Protein AF-A0A220SXH4-F1 (afdb_monomer_lite)

Organism: Escherichia coli (NCBI:txid562)

InterPro domains:
  IPR000424 Primosome PriB/single-strand DNA-binding [PF00436] (6-108)
  IPR000424 Primosome PriB/single-strand DNA-binding [PS50935] (6-110)
  IPR000424 Primosome PriB/single-strand DNA-binding [cd04496] (9-103)
  IPR009253 Protein of unknown function DUF905 [PF06006] (207-273)
  IPR011344 Single-stranded DNA-binding protein [MF_00984] (6-116)
  IPR011344 Single-stranded DNA-binding protein [PTHR10302] (3-140)
  IPR011344 Single-stranded DNA-binding protein [TIGR00621] (4-175)
  IPR012340 Nucleic acid-binding, OB-fold [G3DSA:2.40.50.140] (2-166)
  IPR012340 Nucleic acid-binding, OB-fold [SSF50249] (4-175)
  IPR038612 YkfF-like domain superfamily [G3DSA:3.30.160.130] (203-274)

Structure (mmCIF, N/CA/C/O backbone):
data_AF-A0A220SXH4-F1
#
_entry.id   AF-A0A220SXH4-F1
#
loop_
_atom_site.group_PDB
_atom_site.id
_atom_site.type_symbol
_atom_site.label_atom_id
_atom_site.label_alt_id
_atom_site.label_comp_id
_atom_site.label_asym_id
_atom_site.label_entity_id
_atom_site.label_seq_id
_atom_site.pdbx_PDB_ins_code
_atom_site.Cartn_x
_atom_site.Cartn_y
_atom_site.Cartn_z
_atom_site.occupancy
_atom_site.B_iso_or_equiv
_atom_site.auth_seq_id
_atom_site.auth_comp_id
_atom_site.auth_asym_id
_atom_site.auth_atom_id
_atom_site.pdbx_PDB_model_num
ATOM 1 N N . MET A 1 1 ? 13.080 -24.924 4.354 1.00 52.38 1 MET A N 1
ATOM 2 C CA . MET A 1 1 ? 12.106 -24.218 3.489 1.00 52.38 1 MET A CA 1
ATOM 3 C C . MET A 1 1 ? 12.240 -22.730 3.772 1.00 52.38 1 MET A C 1
ATOM 5 O O . MET A 1 1 ? 11.996 -22.332 4.899 1.00 52.38 1 MET A O 1
ATOM 9 N N . SER A 1 2 ? 12.742 -21.930 2.828 1.00 56.94 2 SER A N 1
ATOM 10 C CA . SER A 1 2 ? 12.967 -20.494 3.061 1.00 56.94 2 SER A CA 1
ATOM 11 C C . SER A 1 2 ? 11.618 -19.772 3.162 1.00 56.94 2 SER A C 1
ATOM 13 O O . SER A 1 2 ? 10.868 -19.732 2.185 1.00 56.94 2 SER A O 1
ATOM 15 N N . ALA A 1 3 ? 11.285 -19.250 4.345 1.00 63.44 3 ALA A N 1
ATOM 16 C CA . ALA A 1 3 ? 10.112 -18.408 4.540 1.00 63.44 3 ALA A CA 1
ATOM 17 C C . ALA A 1 3 ? 10.365 -17.061 3.848 1.00 63.44 3 ALA A C 1
ATOM 19 O O . ALA A 1 3 ? 11.087 -16.207 4.357 1.00 63.44 3 ALA A O 1
ATOM 20 N N . ARG A 1 4 ? 9.818 -16.881 2.643 1.00 81.88 4 ARG A N 1
ATOM 21 C CA . ARG A 1 4 ? 9.803 -15.567 1.992 1.00 81.88 4 ARG A CA 1
ATOM 22 C C . ARG A 1 4 ? 8.849 -14.661 2.774 1.00 81.88 4 ARG A C 1
ATOM 24 O O . ARG A 1 4 ? 7.710 -15.050 3.019 1.00 81.88 4 ARG A O 1
ATOM 31 N N . GLY A 1 5 ? 9.322 -13.476 3.161 1.00 85.50 5 GLY A N 1
ATOM 32 C CA . GLY A 1 5 ? 8.502 -12.465 3.831 1.00 85.50 5 GLY A CA 1
ATOM 33 C C . GLY A 1 5 ? 7.293 -12.033 2.991 1.00 85.50 5 GLY A C 1
ATOM 34 O O . GLY A 1 5 ? 7.270 -12.202 1.769 1.00 85.50 5 GLY A O 1
ATOM 35 N N . ILE A 1 6 ? 6.282 -11.470 3.654 1.00 89.50 6 ILE A N 1
ATOM 36 C CA . ILE A 1 6 ? 5.035 -11.026 3.021 1.00 89.50 6 ILE A CA 1
ATOM 37 C C . ILE A 1 6 ? 5.116 -9.520 2.761 1.00 89.50 6 ILE A C 1
ATOM 39 O O . ILE A 1 6 ? 5.313 -8.737 3.682 1.00 89.50 6 ILE A O 1
ATOM 43 N N . ASN A 1 7 ? 4.913 -9.112 1.508 1.00 92.12 7 ASN A N 1
ATOM 44 C CA . ASN A 1 7 ? 4.723 -7.715 1.122 1.00 92.12 7 ASN A CA 1
ATOM 45 C C . ASN A 1 7 ? 3.349 -7.588 0.458 1.00 92.12 7 ASN A C 1
ATOM 47 O O . ASN A 1 7 ? 3.150 -8.070 -0.661 1.00 92.12 7 ASN A O 1
ATOM 51 N N . LYS A 1 8 ? 2.401 -6.982 1.177 1.00 92.62 8 LYS A N 1
ATOM 52 C CA . LYS A 1 8 ? 1.025 -6.766 0.729 1.00 92.62 8 LYS A CA 1
ATOM 53 C C . LYS A 1 8 ? 0.570 -5.370 1.140 1.00 92.62 8 LYS A C 1
ATOM 55 O O . LYS A 1 8 ? 0.733 -4.977 2.288 1.00 92.62 8 LYS A O 1
ATOM 60 N N . VAL A 1 9 ? -0.038 -4.662 0.199 1.00 94.00 9 VAL A N 1
ATOM 61 C CA . VAL A 1 9 ? -0.696 -3.371 0.396 1.00 94.00 9 VAL A CA 1
ATOM 62 C C . VAL A 1 9 ? -2.149 -3.527 -0.001 1.00 94.00 9 VAL A C 1
ATOM 64 O O . VAL A 1 9 ? -2.419 -4.073 -1.068 1.00 94.00 9 VAL A O 1
ATOM 67 N N . ILE A 1 10 ? -3.060 -3.030 0.829 1.00 94.81 10 ILE A N 1
ATOM 68 C CA . ILE A 1 10 ? -4.485 -2.930 0.520 1.00 94.81 10 ILE A CA 1
ATOM 69 C C . ILE A 1 10 ? -4.871 -1.466 0.672 1.00 94.81 10 ILE A C 1
ATOM 71 O O . ILE A 1 10 ? -4.611 -0.861 1.709 1.00 94.81 10 ILE A O 1
ATOM 75 N N . LEU A 1 11 ? -5.477 -0.900 -0.364 1.00 93.81 11 LEU A N 1
ATOM 76 C CA . LEU A 1 11 ? -5.901 0.490 -0.396 1.00 93.81 11 LEU A CA 1
ATOM 77 C C . LEU A 1 11 ? -7.325 0.590 -0.904 1.00 93.81 11 LEU A C 1
ATOM 79 O O . LEU A 1 11 ? -7.687 -0.025 -1.906 1.00 93.81 11 LEU A O 1
ATOM 83 N N . VAL A 1 12 ? -8.104 1.432 -0.237 1.00 95.00 12 VAL A N 1
ATOM 84 C CA . VAL A 1 12 ? -9.400 1.890 -0.722 1.00 95.00 12 VAL A CA 1
ATOM 85 C C . VAL A 1 12 ? -9.361 3.402 -0.738 1.00 95.00 12 VAL A C 1
ATOM 87 O O . VAL A 1 12 ? -9.239 4.034 0.306 1.00 95.00 12 VAL A O 1
ATOM 90 N N . GLY A 1 13 ? -9.439 3.984 -1.925 1.00 95.31 13 GLY A N 1
ATOM 91 C CA . GLY A 1 13 ? -9.298 5.424 -2.087 1.00 95.31 13 GLY A CA 1
ATOM 92 C C . GLY A 1 13 ? -9.912 5.920 -3.380 1.00 95.31 13 GLY A C 1
ATOM 93 O O . GLY A 1 13 ? -10.529 5.157 -4.126 1.00 95.31 13 GLY A O 1
ATOM 94 N N . ARG A 1 14 ? -9.758 7.216 -3.643 1.00 95.06 14 ARG A N 1
ATOM 95 C CA . ARG A 1 14 ? -10.296 7.870 -4.845 1.00 95.06 14 ARG A CA 1
ATOM 96 C C . ARG A 1 14 ? -9.187 8.372 -5.751 1.00 95.06 14 ARG A C 1
ATOM 98 O O . ARG A 1 14 ? -8.153 8.827 -5.274 1.00 95.06 14 ARG A O 1
ATOM 105 N N . LEU A 1 15 ? -9.407 8.331 -7.061 1.00 95.38 15 LEU A N 1
ATOM 106 C CA . LEU A 1 15 ? -8.454 8.874 -8.028 1.00 95.38 15 LEU A CA 1
ATOM 107 C C . LEU A 1 15 ? -8.416 10.409 -7.960 1.00 95.38 15 LEU A C 1
ATOM 109 O O . LEU A 1 15 ? -9.443 11.064 -8.129 1.00 95.38 15 LEU A O 1
ATOM 113 N N . GLY A 1 16 ? -7.231 10.997 -7.784 1.00 94.19 16 GLY A N 1
ATOM 114 C CA . GLY A 1 16 ? -7.042 12.456 -7.831 1.00 94.19 16 GLY A CA 1
ATOM 115 C C . GLY A 1 16 ? -7.041 13.036 -9.243 1.00 94.19 16 GLY A C 1
ATOM 116 O O . GLY A 1 16 ? -7.386 14.201 -9.446 1.00 94.19 16 GLY A O 1
ATOM 117 N N . LYS A 1 17 ? -6.680 12.212 -10.226 1.00 94.44 17 LYS A N 1
ATOM 118 C CA . LYS A 1 17 ? -6.656 12.544 -11.652 1.00 94.44 17 LYS A CA 1
ATOM 119 C C . LYS A 1 17 ? -6.999 11.320 -12.492 1.00 94.44 17 LYS A C 1
ATOM 121 O O . LYS A 1 17 ? -7.017 10.203 -11.974 1.00 94.44 17 LYS A O 1
ATOM 126 N N . ASP A 1 18 ? -7.267 11.548 -13.772 1.00 94.19 18 ASP A N 1
ATOM 127 C CA . ASP A 1 18 ? -7.503 10.462 -14.717 1.00 94.19 18 ASP A CA 1
ATOM 128 C C . ASP A 1 18 ? -6.264 9.548 -14.840 1.00 94.19 18 ASP A C 1
ATOM 130 O O . ASP A 1 18 ? -5.132 10.021 -14.676 1.00 94.19 18 ASP A O 1
ATOM 134 N N . PRO A 1 19 ? -6.456 8.241 -15.102 1.00 94.38 19 PRO A N 1
ATOM 135 C CA . PRO A 1 19 ? -5.364 7.294 -15.305 1.00 94.38 19 PRO A CA 1
ATOM 136 C C . PRO A 1 19 ? -4.426 7.704 -16.444 1.00 94.38 19 PRO A C 1
ATOM 138 O O . PRO A 1 19 ? -4.865 7.937 -17.569 1.00 94.38 19 PRO A O 1
ATOM 141 N N . GLU A 1 20 ? -3.118 7.709 -16.186 1.00 94.50 20 GLU A N 1
ATOM 142 C CA . GLU A 1 20 ? -2.117 7.886 -17.241 1.00 94.50 20 GLU A CA 1
ATOM 143 C C . GLU A 1 20 ? -1.714 6.523 -17.807 1.00 94.50 20 GLU A C 1
ATOM 145 O O . GLU A 1 20 ? -0.911 5.817 -17.194 1.00 94.50 20 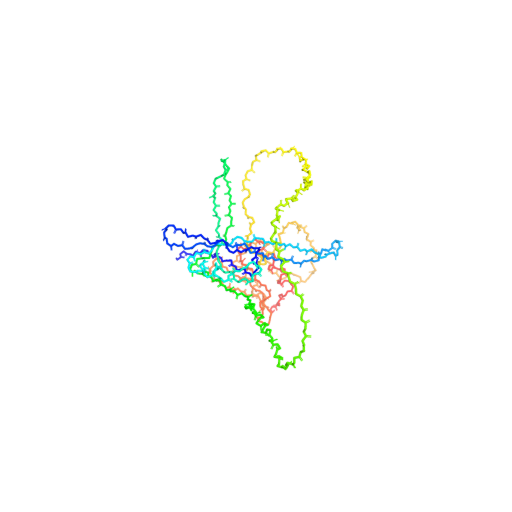GLU A O 1
ATOM 150 N N . VAL A 1 21 ? -2.253 6.154 -18.973 1.00 94.19 21 VAL A N 1
ATOM 151 C CA . VAL A 1 21 ? -1.922 4.891 -19.655 1.00 94.19 21 VAL A CA 1
ATOM 152 C C . VAL A 1 21 ? -0.825 5.101 -20.693 1.00 94.19 21 VAL A C 1
ATOM 154 O O . VAL A 1 21 ? -0.886 6.017 -21.512 1.00 94.19 21 VAL A O 1
ATOM 157 N N . ARG A 1 22 ? 0.187 4.236 -20.666 1.00 93.12 22 ARG A N 1
ATOM 158 C CA . ARG A 1 22 ? 1.310 4.208 -21.606 1.00 93.12 22 ARG A CA 1
ATOM 159 C C . ARG A 1 22 ? 1.511 2.785 -22.109 1.00 93.12 22 ARG A C 1
ATOM 161 O O . ARG A 1 22 ? 1.461 1.837 -21.329 1.00 93.12 22 ARG A O 1
ATOM 168 N N . TYR A 1 23 ? 1.778 2.642 -23.401 1.00 91.75 23 TYR A N 1
ATOM 169 C CA . TYR A 1 23 ? 2.091 1.353 -24.014 1.00 91.75 23 TYR A CA 1
ATOM 170 C C . TYR A 1 23 ? 3.603 1.223 -24.175 1.00 91.75 23 TYR A C 1
ATOM 172 O O . TYR A 1 23 ? 4.256 2.107 -24.730 1.00 91.75 23 TYR A O 1
ATOM 180 N N . ILE A 1 24 ? 4.168 0.138 -23.652 1.00 89.50 24 ILE A N 1
ATOM 181 C CA . ILE A 1 24 ? 5.593 -0.168 -23.777 1.00 89.50 24 ILE A CA 1
ATOM 182 C C . ILE A 1 24 ? 5.813 -0.910 -25.109 1.00 89.50 24 ILE A C 1
ATOM 184 O O . ILE A 1 24 ? 4.979 -1.746 -25.460 1.00 89.50 24 ILE A O 1
ATOM 188 N N . PRO A 1 25 ? 6.944 -0.704 -25.817 1.00 82.50 25 PRO A N 1
ATOM 189 C CA . PRO A 1 25 ? 7.265 -1.422 -27.060 1.00 82.50 25 PRO A CA 1
ATOM 190 C C . PRO A 1 25 ? 7.189 -2.955 -26.976 1.00 82.50 25 PRO A C 1
ATOM 192 O O . PRO A 1 25 ? 6.931 -3.610 -27.977 1.00 82.50 25 PRO A O 1
ATOM 195 N N . ASN A 1 26 ? 7.333 -3.531 -25.779 1.00 79.31 26 ASN A N 1
ATOM 196 C CA . ASN A 1 26 ? 7.189 -4.970 -25.534 1.00 79.31 26 ASN A CA 1
ATOM 197 C C . ASN A 1 26 ? 5.719 -5.453 -25.502 1.00 79.31 26 ASN A C 1
ATOM 199 O O . ASN A 1 26 ? 5.450 -6.554 -25.029 1.00 79.31 26 ASN A O 1
ATOM 203 N N . GLY A 1 27 ? 4.759 -4.633 -25.946 1.00 73.88 27 GLY A N 1
ATOM 204 C CA . GLY A 1 27 ? 3.338 -4.988 -26.049 1.00 73.88 27 GLY A CA 1
ATOM 205 C C . GLY A 1 27 ? 2.556 -4.943 -24.732 1.00 73.88 27 GLY A C 1
ATOM 206 O O . GLY A 1 27 ? 1.403 -5.356 -24.692 1.00 73.88 27 GLY A O 1
ATOM 207 N N . GLY A 1 28 ? 3.160 -4.451 -23.646 1.00 86.25 28 GLY A N 1
ATOM 208 C CA . GLY A 1 28 ? 2.501 -4.315 -22.346 1.00 86.25 28 GLY A CA 1
ATOM 209 C C . GLY A 1 28 ? 1.951 -2.908 -22.110 1.00 86.25 28 GLY A C 1
ATOM 210 O O . GLY A 1 28 ? 2.675 -1.927 -22.281 1.00 86.25 28 GLY A O 1
ATOM 211 N N . ALA A 1 29 ? 0.700 -2.807 -21.660 1.00 90.38 29 ALA A N 1
ATOM 212 C CA . ALA A 1 29 ? 0.133 -1.565 -21.140 1.00 90.38 29 ALA A CA 1
ATOM 213 C C . ALA A 1 29 ? 0.577 -1.318 -19.687 1.00 90.38 29 ALA A C 1
ATOM 215 O O . ALA A 1 29 ? 0.659 -2.248 -18.879 1.00 90.38 29 ALA A O 1
ATOM 216 N N . VAL A 1 30 ? 0.844 -0.061 -19.345 1.00 92.62 30 VAL A N 1
ATOM 217 C CA . VAL A 1 30 ? 1.130 0.404 -17.982 1.00 92.62 30 VAL A CA 1
ATOM 218 C C . VAL A 1 30 ? 0.230 1.583 -17.673 1.00 92.62 30 VAL A C 1
ATOM 220 O O . VAL A 1 30 ? 0.157 2.514 -18.469 1.00 92.62 30 VAL A O 1
ATOM 223 N N . ALA A 1 31 ? -0.438 1.560 -16.522 1.00 94.12 31 ALA A N 1
ATOM 224 C CA . ALA A 1 31 ? -1.241 2.682 -16.055 1.00 94.12 31 ALA A CA 1
ATOM 225 C C . ALA A 1 31 ? -0.716 3.195 -14.719 1.00 94.12 31 ALA A C 1
ATOM 227 O O . ALA A 1 31 ? -0.567 2.432 -13.762 1.00 94.12 31 ALA A O 1
ATOM 228 N N . ASN A 1 32 ? -0.489 4.502 -14.650 1.00 94.88 32 ASN A N 1
ATOM 229 C CA . ASN A 1 32 ? -0.099 5.191 -13.432 1.00 94.88 32 ASN A CA 1
ATOM 230 C C . ASN A 1 32 ? -1.327 5.884 -12.841 1.00 94.88 32 ASN A C 1
ATOM 232 O O . ASN A 1 32 ? -1.924 6.763 -13.467 1.00 9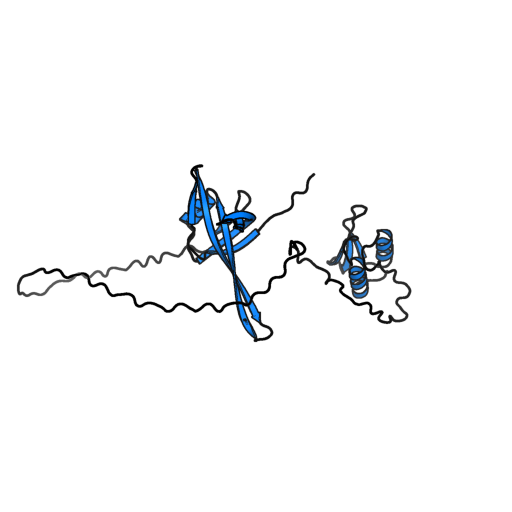4.88 32 ASN A O 1
ATOM 236 N N . LEU A 1 33 ? -1.684 5.498 -11.620 1.00 95.44 33 LEU A N 1
ATOM 237 C CA . LEU A 1 33 ? -2.787 6.072 -10.860 1.00 95.44 33 LEU A CA 1
ATOM 238 C C . LEU A 1 33 ? -2.257 6.877 -9.676 1.00 95.44 33 LEU A C 1
ATOM 240 O O . LEU A 1 33 ? -1.232 6.543 -9.074 1.00 95.44 33 LEU A O 1
ATOM 244 N N . GLN A 1 34 ? -3.004 7.917 -9.321 1.00 96.00 34 GLN A N 1
ATOM 245 C CA . GLN A 1 34 ? -2.778 8.702 -8.116 1.00 96.00 34 GLN A CA 1
ATOM 246 C C . GLN A 1 34 ? -4.026 8.615 -7.246 1.00 96.00 34 GLN A C 1
ATOM 248 O O . GLN A 1 34 ? -5.084 9.117 -7.631 1.00 96.00 34 GLN A O 1
ATOM 253 N N . VAL A 1 35 ? -3.905 7.930 -6.113 1.00 95.94 35 VAL A N 1
ATOM 254 C CA . VAL A 1 35 ? -5.026 7.568 -5.241 1.00 95.94 35 VAL A CA 1
ATOM 255 C C . VAL A 1 35 ? -4.899 8.310 -3.919 1.00 95.94 35 VAL A C 1
ATOM 257 O O . VAL A 1 35 ? -3.854 8.251 -3.280 1.00 95.94 35 VAL A O 1
ATOM 260 N N . ALA A 1 36 ? -5.956 9.007 -3.525 1.00 96.38 36 ALA A N 1
ATOM 261 C CA . ALA A 1 36 ? -6.055 9.697 -2.250 1.00 96.38 36 ALA A CA 1
ATOM 262 C C . ALA A 1 36 ? -6.755 8.821 -1.207 1.00 96.38 36 ALA A C 1
ATOM 264 O O . ALA A 1 36 ? -7.795 8.214 -1.498 1.00 96.38 36 ALA A O 1
ATOM 265 N N . THR A 1 37 ? -6.217 8.822 0.009 1.00 95.31 37 THR A N 1
ATOM 266 C CA . THR A 1 37 ? -6.876 8.331 1.225 1.00 95.31 37 THR A CA 1
ATOM 267 C C . THR A 1 37 ? -6.862 9.447 2.263 1.00 95.31 37 THR A C 1
ATOM 269 O O . THR A 1 37 ? -5.788 9.956 2.575 1.00 95.31 37 THR A O 1
ATOM 272 N N . SER A 1 38 ? -8.026 9.828 2.785 1.00 92.88 38 SER A N 1
ATOM 273 C CA . SER A 1 38 ? -8.136 10.868 3.814 1.00 92.88 38 SER A CA 1
ATOM 274 C C . SER A 1 38 ? -8.411 10.254 5.181 1.00 92.88 38 SER A C 1
ATOM 276 O O . SER A 1 38 ? -9.263 9.372 5.301 1.00 92.88 38 SER A O 1
ATOM 278 N N . GLU A 1 39 ? -7.742 10.767 6.205 1.00 93.06 39 GLU A N 1
ATOM 279 C CA . GLU A 1 39 ? -8.031 10.510 7.613 1.00 93.06 39 GLU A CA 1
ATOM 280 C C . GLU A 1 39 ? -8.445 11.824 8.286 1.00 93.06 39 GLU A C 1
ATOM 282 O O . GLU A 1 39 ? -7.770 12.844 8.147 1.00 93.06 39 GLU A O 1
ATOM 287 N N . SER A 1 40 ? -9.574 11.814 8.999 1.00 92.31 40 SER A N 1
ATOM 288 C CA . SER A 1 40 ? -10.082 12.977 9.733 1.00 92.31 40 SER A CA 1
ATOM 289 C C . SER A 1 40 ? -10.074 12.704 11.233 1.00 92.31 40 SER A C 1
ATOM 291 O O . SER A 1 40 ? -10.690 11.732 11.677 1.00 92.31 40 SER A O 1
ATOM 293 N N . TRP A 1 41 ? -9.453 13.578 12.020 1.00 92.75 41 TRP A N 1
ATOM 294 C CA . TRP A 1 41 ? -9.424 13.476 13.480 1.00 92.75 41 TRP A CA 1
ATOM 295 C C . TRP A 1 41 ? -9.692 14.829 14.132 1.00 92.75 41 TRP A C 1
ATOM 297 O O . TRP A 1 41 ? -9.547 15.886 13.522 1.00 92.75 41 TRP A O 1
ATOM 307 N N . ARG A 1 42 ? -10.096 14.799 15.402 1.00 93.31 42 ARG A N 1
ATOM 308 C CA . ARG A 1 42 ? -10.290 16.008 16.202 1.00 93.31 42 ARG A CA 1
ATOM 309 C C . ARG A 1 42 ? -9.021 16.308 16.989 1.00 93.31 42 ARG A C 1
ATOM 311 O O . ARG A 1 42 ? -8.557 15.455 17.748 1.00 93.31 42 ARG A O 1
ATOM 318 N N . ASP A 1 43 ? -8.471 17.505 16.823 1.00 90.19 43 ASP A N 1
ATOM 319 C CA . ASP A 1 43 ? -7.313 17.947 17.595 1.00 90.19 43 ASP A CA 1
ATOM 320 C C . ASP A 1 43 ? -7.717 18.146 19.066 1.00 90.19 43 ASP A C 1
ATOM 322 O O . ASP A 1 43 ? -8.719 18.795 19.372 1.00 90.19 43 ASP A O 1
ATOM 326 N N . LYS A 1 44 ? -6.950 17.561 19.990 1.00 87.31 44 LYS A N 1
ATOM 327 C CA . LYS A 1 44 ? -7.226 17.629 21.432 1.00 87.31 44 LYS A CA 1
ATOM 328 C C . LYS A 1 44 ? -6.894 18.994 22.038 1.00 87.31 44 LYS A C 1
ATOM 330 O O . LYS A 1 44 ? -7.433 19.310 23.093 1.00 87.31 44 LYS A O 1
ATOM 335 N N . GLN A 1 45 ? -6.015 19.774 21.411 1.00 89.12 45 GLN A N 1
ATOM 336 C CA . GLN A 1 45 ? -5.602 21.087 21.910 1.00 89.12 45 GLN A CA 1
ATOM 337 C C . GLN A 1 45 ? -6.541 22.194 21.431 1.00 89.12 45 GLN A C 1
ATOM 339 O O . GLN A 1 45 ? -6.931 23.046 22.223 1.00 89.12 45 GLN A O 1
ATOM 344 N N . THR A 1 46 ? -6.923 22.174 20.150 1.00 87.12 46 THR A N 1
ATOM 345 C CA . THR A 1 46 ? -7.755 23.234 19.551 1.00 87.12 46 THR A CA 1
ATOM 346 C C . THR A 1 46 ? -9.231 22.855 19.445 1.00 87.12 46 THR A C 1
ATOM 348 O O . THR A 1 46 ? -10.083 23.724 19.283 1.00 87.12 46 THR A O 1
ATOM 351 N N . GLY A 1 47 ? -9.569 21.566 19.550 1.00 89.25 47 GLY A N 1
ATOM 352 C CA . GLY A 1 47 ? -10.938 21.072 19.402 1.00 89.25 47 GLY A CA 1
ATOM 353 C C . GLY A 1 47 ? -11.460 21.085 17.962 1.00 89.25 47 GLY A C 1
ATOM 354 O O . GLY A 1 47 ? -12.612 20.691 17.753 1.00 89.25 47 GLY A O 1
ATOM 355 N N . GLU A 1 48 ? -10.638 21.501 16.996 1.00 92.88 48 GLU A N 1
ATOM 356 C CA . GLU A 1 48 ? -10.962 21.585 15.572 1.00 92.88 48 GLU A CA 1
ATOM 357 C C . GLU A 1 48 ? -10.845 20.222 14.881 1.00 92.88 48 GLU A C 1
ATOM 359 O O . GLU A 1 48 ? -10.088 19.343 15.301 1.00 92.88 48 GLU A O 1
ATOM 364 N N . MET A 1 49 ? -11.598 20.050 13.795 1.00 91.44 49 MET A N 1
ATOM 365 C CA . MET A 1 49 ? -11.454 18.895 12.912 1.00 91.44 49 MET A CA 1
ATOM 366 C C . MET A 1 49 ? -10.276 19.134 11.967 1.00 91.44 49 MET A C 1
ATOM 368 O O . MET A 1 49 ? -10.266 20.119 11.232 1.00 91.44 49 MET A O 1
ATOM 372 N N . ARG A 1 50 ? -9.299 18.226 11.976 1.00 93.00 50 ARG A N 1
ATOM 373 C CA . ARG A 1 50 ? -8.190 18.183 11.021 1.00 93.00 50 ARG A CA 1
ATOM 374 C C . ARG A 1 50 ? -8.383 17.025 10.052 1.00 93.00 50 ARG A C 1
ATOM 376 O O . ARG A 1 50 ? -8.924 15.983 10.418 1.00 93.00 50 ARG A O 1
ATOM 383 N N . GLU A 1 51 ? -7.939 17.226 8.818 1.00 94.44 51 GLU A N 1
ATOM 384 C CA . GLU A 1 51 ? -7.936 16.217 7.762 1.00 94.44 51 GLU A CA 1
ATOM 385 C C . GLU A 1 51 ? -6.521 16.094 7.191 1.00 94.44 51 GLU A C 1
ATOM 387 O O . GLU A 1 51 ? -5.889 17.098 6.861 1.00 94.44 51 GLU A O 1
ATOM 392 N N . GLN A 1 52 ? -6.032 14.862 7.065 1.00 93.69 52 GLN A N 1
ATOM 393 C CA . GLN A 1 52 ? -4.773 14.527 6.406 1.00 93.69 52 GLN A CA 1
ATOM 394 C C . GLN A 1 52 ? -5.082 13.636 5.215 1.00 93.69 52 GLN A C 1
ATOM 396 O O . GLN A 1 52 ? -5.716 12.592 5.350 1.00 93.69 52 GLN A O 1
ATOM 401 N N . THR A 1 53 ? -4.657 14.073 4.032 1.00 94.88 53 THR A N 1
ATOM 402 C CA . THR A 1 53 ? -4.845 13.325 2.789 1.00 94.88 53 THR A CA 1
ATOM 403 C C . THR A 1 53 ? -3.516 12.773 2.319 1.00 94.88 53 THR A C 1
ATOM 405 O O . THR A 1 53 ? -2.610 13.548 2.016 1.00 94.88 53 THR A O 1
ATOM 408 N N . GLU A 1 54 ? -3.450 11.454 2.159 1.00 96.19 54 GLU A N 1
ATOM 409 C CA . GLU A 1 54 ? -2.270 10.778 1.642 1.00 96.19 54 GLU A CA 1
ATOM 410 C C . GLU A 1 54 ? -2.405 10.321 0.199 1.00 96.19 54 GLU A C 1
ATOM 412 O O . GLU A 1 54 ? -3.392 9.707 -0.220 1.00 96.19 54 GLU A O 1
ATOM 417 N N . TRP A 1 55 ? -1.359 10.627 -0.569 1.00 95.94 55 TRP A N 1
ATOM 418 C CA . TRP A 1 55 ? -1.298 10.415 -2.006 1.00 95.94 55 TRP A CA 1
ATOM 419 C C . TRP A 1 55 ? -0.443 9.203 -2.351 1.00 95.94 55 TRP A C 1
ATOM 421 O O . TRP A 1 55 ? 0.784 9.224 -2.300 1.00 95.94 55 TRP A O 1
ATOM 431 N N . HIS A 1 56 ? -1.113 8.154 -2.801 1.00 95.88 56 HIS A N 1
ATOM 432 C CA . HIS A 1 56 ? -0.514 6.884 -3.158 1.00 95.88 56 HIS A CA 1
ATOM 433 C C . HIS A 1 56 ? -0.295 6.808 -4.667 1.00 95.88 56 HIS A C 1
ATOM 435 O O . HIS A 1 56 ? -1.223 6.998 -5.462 1.00 95.88 56 HIS A O 1
ATOM 441 N N . ARG A 1 57 ? 0.938 6.499 -5.076 1.00 95.19 57 ARG A N 1
ATOM 442 C CA . ARG A 1 57 ? 1.269 6.215 -6.474 1.00 95.19 57 ARG A CA 1
ATOM 443 C C . ARG A 1 57 ? 1.118 4.723 -6.740 1.00 95.19 57 ARG A C 1
ATOM 445 O O . ARG A 1 57 ? 1.872 3.916 -6.196 1.00 95.19 57 ARG A O 1
ATOM 452 N N . VAL A 1 58 ? 0.177 4.368 -7.608 1.00 95.12 58 VAL A N 1
ATOM 453 C CA . VAL A 1 58 ? -0.099 2.974 -7.975 1.00 95.12 58 VAL A CA 1
ATOM 454 C C . VAL A 1 58 ? 0.248 2.752 -9.439 1.00 95.12 58 VAL A C 1
ATOM 456 O O . VAL A 1 58 ? -0.092 3.568 -10.295 1.00 95.12 58 VAL A O 1
ATOM 459 N N . VAL A 1 59 ? 0.918 1.639 -9.725 1.00 94.31 59 VAL A N 1
ATOM 460 C CA . VAL A 1 59 ? 1.288 1.226 -11.079 1.00 94.31 59 VAL A CA 1
ATOM 461 C C . VAL A 1 59 ? 0.614 -0.105 -11.397 1.00 94.31 59 VAL A C 1
ATOM 463 O O . VAL A 1 59 ? 0.853 -1.119 -10.732 1.00 94.31 59 VAL A O 1
ATOM 466 N N . LEU A 1 60 ? -0.233 -0.088 -12.424 1.00 92.88 60 LEU A N 1
ATOM 467 C CA . LEU A 1 60 ? -0.921 -1.253 -12.972 1.00 92.88 60 LEU A CA 1
ATOM 468 C C . LEU A 1 60 ? -0.227 -1.708 -14.258 1.00 92.88 60 LEU A C 1
ATOM 470 O O . LEU A 1 60 ? 0.260 -0.878 -15.024 1.00 92.88 60 LEU A O 1
ATOM 474 N N . PHE A 1 61 ? -0.239 -3.015 -14.518 1.00 91.31 61 PHE A N 1
ATOM 475 C CA . PHE A 1 61 ? 0.343 -3.616 -15.721 1.00 91.31 61 PHE A CA 1
ATOM 476 C C . PHE A 1 61 ? -0.686 -4.444 -16.501 1.00 91.31 61 PHE A C 1
ATOM 478 O O . PHE A 1 61 ? -1.638 -4.985 -15.933 1.00 91.31 61 PHE A O 1
ATOM 485 N N . GLY A 1 62 ? -0.451 -4.581 -17.806 1.00 89.81 62 GLY A N 1
ATOM 486 C CA . GLY A 1 62 ? -1.212 -5.442 -18.709 1.00 89.81 62 GLY A CA 1
ATOM 487 C C . GLY A 1 62 ? -2.691 -5.069 -18.766 1.00 89.81 62 GLY A C 1
ATOM 488 O O . GLY A 1 62 ? -3.051 -3.896 -18.780 1.00 89.81 62 GLY A O 1
ATOM 489 N N . LYS A 1 63 ? -3.562 -6.080 -18.737 1.00 88.69 63 LYS A N 1
ATOM 490 C CA . LYS A 1 63 ? -5.014 -5.900 -18.865 1.00 88.69 63 LYS A CA 1
ATOM 491 C C . LYS A 1 63 ? -5.619 -4.967 -17.806 1.00 88.69 63 LYS A C 1
ATOM 493 O O . LYS A 1 63 ? -6.559 -4.239 -18.099 1.00 88.69 63 LYS A O 1
ATOM 498 N N . LEU A 1 64 ? -5.084 -4.949 -16.580 1.00 89.50 64 LEU A N 1
ATOM 499 C CA . LEU A 1 64 ? -5.577 -4.038 -15.536 1.00 89.50 64 LEU A CA 1
ATOM 500 C C . LEU A 1 64 ? -5.304 -2.570 -15.878 1.00 89.50 64 LEU A C 1
ATOM 502 O O . LEU A 1 64 ? -6.102 -1.710 -15.516 1.00 89.50 64 LEU A O 1
ATOM 506 N N . ALA A 1 65 ? -4.208 -2.284 -16.585 1.00 91.94 65 ALA A N 1
ATOM 507 C CA . ALA A 1 65 ? -3.901 -0.940 -17.057 1.00 91.94 65 ALA A CA 1
ATOM 508 C C . ALA A 1 65 ? -4.877 -0.483 -18.153 1.00 91.94 65 ALA A C 1
ATOM 510 O O . ALA A 1 65 ? -5.327 0.661 -18.128 1.00 91.94 65 ALA A O 1
ATOM 511 N N . GLU A 1 66 ? -5.245 -1.380 -19.069 1.00 89.94 66 GLU A N 1
ATOM 512 C CA . GLU A 1 66 ? -6.232 -1.111 -20.125 1.00 89.94 66 GLU A CA 1
ATOM 513 C C . GLU A 1 66 ? -7.618 -0.845 -19.528 1.00 89.94 66 GLU A C 1
ATOM 515 O O . GLU A 1 66 ? -8.218 0.194 -19.795 1.00 89.94 66 GLU A O 1
ATOM 520 N N . VAL A 1 67 ? -8.075 -1.727 -18.629 1.00 90.75 67 VAL A N 1
ATOM 521 C CA . VAL A 1 67 ? -9.349 -1.575 -17.904 1.00 90.75 67 VAL A CA 1
ATOM 522 C C . VAL A 1 67 ? -9.365 -0.275 -17.102 1.00 90.75 67 VAL A C 1
ATOM 524 O O . VAL A 1 67 ? -10.364 0.442 -17.097 1.00 90.75 67 VAL A O 1
ATOM 527 N N . ALA A 1 68 ? -8.258 0.064 -16.440 1.00 90.56 68 ALA A N 1
ATOM 528 C CA . ALA A 1 68 ? -8.142 1.329 -15.733 1.00 90.56 68 ALA A CA 1
ATOM 529 C C . ALA A 1 68 ? -8.298 2.522 -16.685 1.00 90.56 68 ALA A C 1
ATOM 531 O O . ALA A 1 68 ? -9.101 3.402 -16.402 1.00 90.56 68 ALA A O 1
ATOM 532 N N . GLY A 1 69 ? -7.597 2.547 -17.819 1.00 90.62 69 GLY A N 1
ATOM 533 C CA . GLY A 1 69 ? -7.731 3.631 -18.799 1.00 90.62 69 GLY A CA 1
ATOM 534 C C . GLY A 1 69 ? -9.139 3.768 -19.374 1.00 90.62 69 GLY A C 1
ATOM 535 O O . GLY A 1 69 ? -9.648 4.878 -19.534 1.00 90.62 69 GLY A O 1
ATOM 536 N N . GLU A 1 70 ? -9.794 2.648 -19.657 1.00 91.44 70 GLU A N 1
ATOM 537 C CA . GLU A 1 70 ? -11.120 2.651 -20.266 1.00 91.44 70 GLU A CA 1
ATOM 538 C C . GLU A 1 70 ? -12.201 3.114 -19.281 1.00 91.44 70 GLU A C 1
ATOM 540 O O . GLU A 1 70 ? -12.984 4.010 -19.615 1.00 91.44 70 GLU A O 1
ATOM 545 N 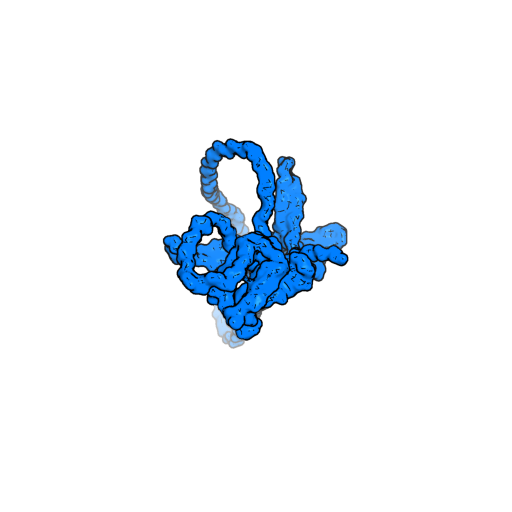N . TYR A 1 71 ? -12.192 2.583 -18.053 1.00 89.06 71 TYR A N 1
ATOM 546 C CA . TYR A 1 71 ? -13.309 2.718 -17.110 1.00 89.06 71 TYR A CA 1
ATOM 547 C C . TYR A 1 71 ? -13.057 3.664 -15.929 1.00 89.06 71 TYR A C 1
ATOM 549 O O . TYR A 1 71 ? -14.016 4.222 -15.392 1.00 89.06 71 TYR A O 1
ATOM 557 N N . LEU A 1 72 ? -11.807 3.882 -15.505 1.00 92.69 72 LEU A N 1
ATOM 558 C CA . LEU A 1 72 ? -11.521 4.777 -14.381 1.00 92.69 72 LEU A CA 1
ATOM 559 C C . LEU A 1 72 ? -11.419 6.233 -14.835 1.00 92.69 72 LEU A C 1
ATOM 561 O O . LEU A 1 72 ? -10.835 6.563 -15.868 1.00 92.69 72 LEU A O 1
ATOM 565 N N . ARG A 1 73 ? -11.966 7.124 -14.013 1.00 92.94 73 ARG A N 1
ATOM 566 C CA . ARG A 1 73 ? -11.901 8.581 -14.169 1.00 92.94 73 ARG A CA 1
ATOM 567 C C . ARG A 1 73 ? -11.563 9.224 -12.829 1.00 92.94 73 ARG A C 1
ATOM 569 O O . ARG A 1 73 ? -11.691 8.586 -11.779 1.00 92.94 73 ARG A O 1
ATOM 576 N N . LYS A 1 74 ? -11.159 10.491 -12.846 1.00 94.44 74 LYS A N 1
ATOM 577 C CA . LYS A 1 74 ? -10.969 11.306 -11.643 1.00 94.44 74 LYS A CA 1
ATOM 578 C C . LYS A 1 74 ? -12.187 11.189 -10.717 1.00 94.44 74 LYS A C 1
ATOM 580 O O . LYS A 1 74 ? -13.329 11.301 -11.150 1.00 94.44 74 LYS A O 1
ATOM 585 N N . GLY A 1 75 ? -11.929 10.976 -9.432 1.00 91.75 75 GLY A N 1
ATOM 586 C CA . GLY A 1 75 ? -12.947 10.816 -8.395 1.00 91.75 75 GLY A CA 1
ATOM 587 C C . GLY A 1 75 ? -13.510 9.400 -8.260 1.00 91.75 75 GLY A C 1
ATOM 588 O O . GLY A 1 75 ? -14.182 9.133 -7.265 1.00 91.75 75 GLY A O 1
ATOM 589 N N . ALA A 1 76 ? -13.216 8.481 -9.189 1.00 92.38 76 ALA A N 1
ATOM 590 C CA . ALA A 1 76 ? -13.621 7.085 -9.059 1.00 92.38 76 ALA A CA 1
ATOM 591 C C . ALA A 1 76 ? -12.991 6.462 -7.809 1.00 92.38 76 ALA A C 1
ATOM 593 O O . ALA A 1 76 ? -11.801 6.653 -7.541 1.00 92.38 76 ALA A O 1
ATOM 594 N N . GLN A 1 77 ? -13.797 5.721 -7.053 1.00 93.00 77 GLN A N 1
ATOM 595 C CA . GLN A 1 77 ? -13.338 4.989 -5.883 1.00 93.00 77 GLN A CA 1
ATOM 596 C C . GLN A 1 77 ? -12.904 3.579 -6.291 1.00 93.00 77 GLN A C 1
ATOM 598 O O . GLN A 1 77 ? -13.575 2.895 -7.067 1.00 93.00 77 GLN A O 1
ATOM 603 N N . VAL A 1 78 ? -11.749 3.163 -5.785 1.00 92.88 78 VAL A N 1
ATOM 604 C CA . VAL A 1 78 ? -11.071 1.931 -6.184 1.00 92.88 78 VAL A CA 1
ATOM 605 C C . VAL A 1 78 ? -10.560 1.181 -4.967 1.00 92.88 78 VAL A C 1
ATOM 607 O O . VAL A 1 78 ? -10.070 1.785 -4.014 1.00 92.88 78 VAL A O 1
ATOM 610 N N . TYR A 1 79 ? -10.672 -0.139 -5.029 1.00 94.69 79 TYR A N 1
ATOM 611 C CA . TYR A 1 79 ? -9.956 -1.085 -4.189 1.00 94.69 79 TYR A CA 1
ATOM 612 C C . TYR A 1 79 ? -8.720 -1.556 -4.945 1.00 94.69 79 TYR A C 1
ATOM 614 O O . TYR A 1 79 ? -8.822 -1.954 -6.108 1.00 94.69 79 TYR A O 1
ATOM 622 N N . ILE A 1 80 ? -7.562 -1.502 -4.301 1.00 92.69 80 ILE A N 1
ATOM 623 C CA . ILE A 1 80 ? -6.275 -1.872 -4.878 1.00 92.69 80 ILE A CA 1
ATOM 624 C C . ILE A 1 80 ? -5.547 -2.770 -3.892 1.00 92.69 80 ILE A C 1
ATOM 626 O O . ILE A 1 80 ? -5.299 -2.387 -2.751 1.00 92.69 80 ILE A O 1
ATOM 630 N N . GLU A 1 81 ? -5.132 -3.931 -4.371 1.00 94.25 81 GLU A N 1
ATOM 631 C CA . GLU A 1 81 ? -4.229 -4.829 -3.676 1.00 94.25 81 GLU A CA 1
ATOM 632 C C . GLU A 1 81 ? -2.926 -4.955 -4.471 1.00 94.25 81 GLU A C 1
ATOM 634 O O . GLU A 1 81 ? -2.930 -5.263 -5.664 1.00 94.25 81 GLU A O 1
ATOM 639 N N . GLY A 1 82 ? -1.791 -4.721 -3.820 1.00 93.75 82 GLY A N 1
ATOM 640 C CA . GLY A 1 82 ? -0.485 -4.720 -4.473 1.00 93.75 82 GLY A CA 1
ATOM 641 C C . GLY A 1 82 ? 0.664 -5.003 -3.517 1.00 93.75 82 GLY A C 1
ATOM 642 O O . GLY A 1 82 ? 0.479 -5.548 -2.432 1.00 93.75 82 GLY A O 1
ATOM 643 N N . GLN A 1 83 ? 1.870 -4.637 -3.937 1.00 93.06 83 GLN A N 1
ATOM 644 C CA . GLN A 1 83 ? 3.093 -4.733 -3.136 1.00 93.06 83 GLN A CA 1
ATOM 645 C C . GLN A 1 83 ? 3.864 -3.414 -3.209 1.00 93.06 83 GLN A C 1
ATOM 647 O O . GLN A 1 83 ? 3.889 -2.780 -4.266 1.00 93.06 83 GLN A O 1
ATOM 652 N N . LEU A 1 84 ? 4.519 -3.007 -2.122 1.00 94.94 84 LEU A N 1
ATOM 653 C CA . LEU A 1 84 ? 5.412 -1.847 -2.152 1.00 94.94 84 LEU A CA 1
ATOM 654 C C . LEU A 1 84 ? 6.665 -2.174 -2.956 1.00 94.94 84 LEU A C 1
ATOM 656 O O . LEU A 1 84 ? 7.291 -3.219 -2.756 1.00 94.94 84 LEU A O 1
ATOM 660 N N . ARG A 1 85 ? 7.051 -1.263 -3.844 1.00 93.94 85 ARG A N 1
ATOM 661 C CA . ARG A 1 85 ? 8.320 -1.302 -4.557 1.00 93.94 85 ARG A CA 1
ATOM 662 C C . ARG A 1 85 ? 8.938 0.083 -4.563 1.00 93.94 85 ARG A C 1
ATOM 664 O O . ARG A 1 85 ? 8.379 1.014 -5.132 1.00 93.94 85 ARG A O 1
ATOM 671 N N . THR A 1 86 ? 10.124 0.190 -3.988 1.00 94.75 86 THR A N 1
ATOM 672 C CA . THR A 1 86 ? 10.938 1.398 -4.092 1.00 94.75 86 THR A CA 1
ATOM 673 C C . THR A 1 86 ? 11.926 1.230 -5.234 1.00 94.75 86 THR A C 1
ATOM 675 O O . THR A 1 86 ? 12.578 0.191 -5.356 1.00 94.75 86 THR A O 1
ATOM 678 N N . ARG A 1 87 ? 12.013 2.234 -6.103 1.00 93.19 87 ARG A N 1
ATOM 679 C CA . ARG A 1 87 ? 13.038 2.325 -7.146 1.00 93.19 87 ARG A CA 1
ATOM 680 C C . ARG A 1 87 ? 13.869 3.580 -6.941 1.00 93.19 87 ARG A C 1
ATOM 682 O O . ARG A 1 87 ? 13.326 4.620 -6.567 1.00 93.19 87 ARG A O 1
ATOM 689 N N . SER A 1 88 ? 15.160 3.480 -7.216 1.00 92.75 88 SER A N 1
ATOM 690 C CA . SER A 1 88 ? 16.036 4.635 -7.348 1.00 92.75 88 SER A CA 1
ATOM 691 C C . SER A 1 88 ? 16.097 5.076 -8.809 1.00 92.75 88 SER A C 1
ATOM 693 O O . SER A 1 88 ? 15.974 4.267 -9.731 1.00 92.75 88 SER A O 1
ATOM 695 N N . TRP A 1 89 ? 16.232 6.375 -9.024 1.00 92.00 89 TRP A N 1
ATOM 696 C CA . TRP A 1 89 ? 16.574 6.958 -10.314 1.00 92.00 89 TRP A CA 1
ATOM 697 C C . TRP A 1 89 ? 17.450 8.184 -10.073 1.00 92.00 89 TRP A C 1
ATOM 699 O O . TRP A 1 89 ? 17.364 8.809 -9.017 1.00 92.00 89 TRP A O 1
ATOM 709 N N . GLU A 1 90 ? 18.316 8.492 -11.027 1.00 93.62 90 GLU A N 1
ATOM 710 C CA . GLU A 1 90 ? 19.242 9.612 -10.923 1.00 93.62 90 GLU A CA 1
ATOM 711 C C . GLU A 1 90 ? 18.674 10.829 -11.653 1.00 93.62 90 GLU A C 1
ATOM 713 O O . GLU A 1 90 ? 18.189 10.718 -12.781 1.00 93.62 90 GLU A O 1
ATOM 718 N N . ASP A 1 91 ? 18.722 11.980 -10.992 1.00 92.06 91 ASP A N 1
ATOM 719 C CA . ASP A 1 91 ? 18.302 13.267 -11.532 1.00 92.06 91 ASP A CA 1
ATOM 720 C C . ASP A 1 91 ? 19.398 14.292 -11.254 1.00 92.06 91 ASP A C 1
ATOM 722 O O . ASP A 1 91 ? 19.644 14.631 -10.096 1.00 92.06 91 ASP A O 1
ATOM 726 N N . ASN A 1 92 ? 20.074 14.775 -12.298 1.00 92.50 92 ASN A N 1
ATOM 727 C CA . ASN A 1 92 ? 21.148 15.772 -12.189 1.00 92.50 92 ASN A CA 1
ATOM 728 C C . ASN A 1 92 ? 22.248 15.402 -11.167 1.00 92.50 92 ASN A C 1
ATOM 730 O O . ASN A 1 92 ? 22.669 16.242 -10.375 1.00 92.50 92 ASN A O 1
ATOM 734 N N . GLY A 1 93 ? 22.686 14.137 -11.148 1.00 91.38 93 GLY A N 1
ATOM 735 C CA . GLY A 1 93 ? 23.702 13.647 -10.206 1.00 91.38 93 GLY A CA 1
ATOM 736 C C . GLY A 1 93 ? 23.174 13.295 -8.810 1.00 91.38 93 GLY A C 1
ATOM 737 O O . GLY A 1 93 ? 23.938 12.841 -7.962 1.00 91.38 93 GLY A O 1
ATOM 738 N N . ILE A 1 94 ? 21.876 13.485 -8.543 1.00 93.62 94 ILE A N 1
ATOM 739 C CA . ILE A 1 94 ? 21.248 13.170 -7.254 1.00 93.62 94 ILE A CA 1
ATOM 740 C C . ILE A 1 94 ? 20.423 11.892 -7.395 1.00 93.62 94 ILE A C 1
ATOM 742 O O . ILE A 1 94 ? 19.474 11.824 -8.180 1.00 93.62 94 ILE A O 1
ATOM 746 N N . THR A 1 95 ? 20.738 10.880 -6.584 1.00 93.38 95 THR A N 1
ATOM 747 C CA . THR A 1 95 ? 19.926 9.658 -6.503 1.00 93.38 95 THR A CA 1
ATOM 748 C C . THR A 1 95 ? 18.640 9.937 -5.728 1.00 93.38 95 THR A C 1
ATOM 750 O O . THR A 1 95 ? 18.674 10.260 -4.542 1.00 93.38 95 THR A O 1
ATOM 753 N N . ARG A 1 96 ? 17.488 9.782 -6.383 1.00 93.94 96 ARG A N 1
ATOM 754 C CA . ARG A 1 96 ? 16.157 9.924 -5.782 1.00 93.94 96 ARG A CA 1
ATOM 755 C C . ARG A 1 96 ? 15.477 8.574 -5.650 1.00 93.94 96 ARG A C 1
ATOM 757 O O . ARG A 1 96 ? 15.531 7.747 -6.558 1.00 93.94 96 ARG A O 1
ATOM 764 N N . TYR A 1 97 ? 14.758 8.387 -4.551 1.00 93.12 97 TYR A N 1
ATOM 765 C CA . TYR A 1 97 ? 13.964 7.189 -4.296 1.00 93.12 97 TYR A CA 1
ATOM 766 C C . TYR A 1 97 ? 12.482 7.488 -4.495 1.00 93.12 97 TYR A C 1
ATOM 768 O O . TYR A 1 97 ? 11.975 8.516 -4.054 1.00 93.12 97 TYR A O 1
ATOM 776 N N . VAL A 1 98 ? 11.778 6.583 -5.167 1.00 93.69 98 VAL A N 1
ATOM 777 C CA . VAL A 1 98 ? 10.326 6.659 -5.346 1.00 93.69 98 VAL A CA 1
ATOM 778 C C . VAL A 1 98 ? 9.729 5.333 -4.922 1.00 93.69 98 VAL A C 1
ATOM 780 O O . VAL A 1 98 ? 10.066 4.291 -5.486 1.00 93.69 98 VAL A O 1
ATOM 783 N N . THR A 1 99 ? 8.835 5.385 -3.939 1.00 93.44 99 THR A N 1
ATOM 784 C CA . THR A 1 99 ? 8.049 4.234 -3.495 1.00 93.44 99 THR A CA 1
ATOM 785 C C . THR A 1 99 ? 6.728 4.208 -4.250 1.00 93.44 99 THR A C 1
ATOM 787 O O . THR A 1 99 ? 5.973 5.178 -4.258 1.00 93.44 99 THR A O 1
ATOM 790 N N . GLU A 1 100 ? 6.462 3.093 -4.918 1.00 94.69 100 GLU A N 1
ATOM 791 C CA . GLU A 1 100 ? 5.288 2.872 -5.754 1.00 94.69 100 GLU A CA 1
ATOM 792 C C . GLU A 1 100 ? 4.604 1.572 -5.322 1.00 94.69 100 GLU A C 1
ATOM 794 O O . GLU A 1 100 ? 5.250 0.622 -4.871 1.00 94.69 100 GLU A O 1
ATOM 799 N N . ILE A 1 101 ? 3.286 1.507 -5.472 1.00 94.69 101 ILE A N 1
ATOM 800 C CA . ILE A 1 101 ? 2.518 0.287 -5.220 1.00 94.69 101 ILE A CA 1
ATOM 801 C C . ILE A 1 101 ? 2.341 -0.435 -6.545 1.00 94.69 101 ILE A C 1
ATOM 803 O O . ILE A 1 101 ? 1.673 0.058 -7.456 1.00 94.69 101 ILE A O 1
ATOM 807 N N . LEU A 1 102 ? 2.961 -1.604 -6.658 1.00 93.00 102 LEU A N 1
ATOM 808 C CA . LEU A 1 102 ? 2.936 -2.415 -7.863 1.00 93.00 102 LEU A CA 1
ATOM 809 C C . LEU A 1 102 ? 1.826 -3.463 -7.772 1.00 93.00 102 LEU A C 1
ATOM 811 O O . LEU A 1 102 ? 1.857 -4.339 -6.901 1.00 93.00 102 LEU A O 1
ATOM 815 N N . VAL A 1 103 ? 0.886 -3.427 -8.710 1.00 90.19 103 VAL A N 1
ATOM 816 C CA . VAL A 1 103 ? -0.141 -4.466 -8.848 1.00 90.19 103 VAL A CA 1
ATOM 817 C C . VAL A 1 103 ? 0.344 -5.467 -9.894 1.00 90.19 103 VAL A C 1
ATOM 819 O O . VAL A 1 103 ? 0.285 -5.219 -11.098 1.00 90.19 103 VAL A O 1
ATOM 822 N N . LYS A 1 104 ? 0.914 -6.581 -9.420 1.00 80.62 104 LYS A N 1
ATOM 823 C CA . LYS A 1 104 ? 1.294 -7.735 -10.257 1.00 80.62 104 LYS A CA 1
ATOM 824 C C . LYS A 1 104 ? 0.123 -8.715 -10.370 1.00 80.62 104 LYS A C 1
ATOM 826 O O . LYS A 1 104 ? -0.940 -8.473 -9.818 1.00 80.62 104 LYS A O 1
ATOM 831 N N . THR A 1 105 ? 0.351 -9.863 -11.003 1.00 62.88 105 THR A N 1
ATOM 832 C CA . THR A 1 105 ? -0.610 -10.969 -11.172 1.00 62.88 105 THR A CA 1
ATOM 833 C C . THR A 1 105 ? -1.303 -11.424 -9.877 1.00 62.88 105 THR A C 1
ATOM 835 O O . THR A 1 105 ? -2.399 -11.961 -9.937 1.00 62.88 105 THR A O 1
ATOM 838 N N . THR A 1 106 ? -0.688 -11.218 -8.708 1.00 60.34 106 THR A N 1
A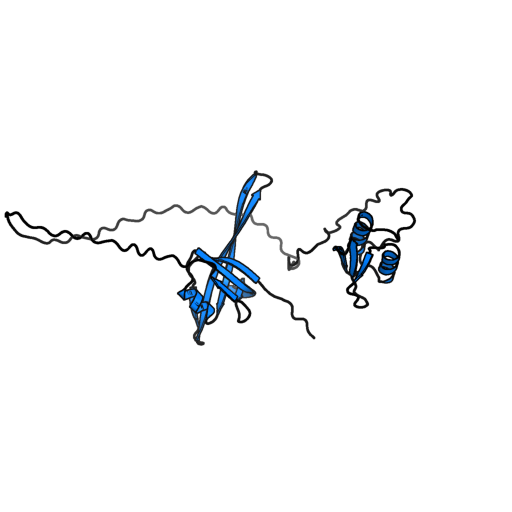TOM 839 C CA . THR A 1 106 ? -1.257 -11.564 -7.391 1.00 60.34 106 THR A CA 1
ATOM 840 C C . THR A 1 106 ? -2.095 -10.452 -6.758 1.00 60.34 106 THR A C 1
ATOM 842 O O . THR A 1 106 ? -2.639 -10.656 -5.681 1.00 60.34 106 THR A O 1
ATOM 845 N N . GLY A 1 107 ? -2.118 -9.262 -7.355 1.00 61.97 107 GLY A N 1
ATOM 846 C CA . GLY A 1 107 ? -2.879 -8.117 -6.874 1.00 61.97 107 GLY A CA 1
ATOM 847 C C . GLY A 1 107 ? -4.201 -7.985 -7.618 1.00 61.97 107 GLY A C 1
ATOM 848 O O . GLY A 1 107 ? -4.300 -8.315 -8.801 1.00 61.97 107 GLY A O 1
ATOM 849 N N . THR A 1 108 ? -5.223 -7.497 -6.928 1.00 76.00 108 THR A N 1
ATOM 850 C CA . THR A 1 108 ? -6.554 -7.267 -7.487 1.00 76.00 108 THR A CA 1
ATOM 851 C C . THR A 1 108 ? -6.853 -5.771 -7.513 1.00 76.00 108 THR A C 1
ATOM 853 O O . THR A 1 108 ? -6.446 -5.019 -6.630 1.00 76.00 108 THR A O 1
ATOM 856 N N . MET A 1 109 ? -7.546 -5.316 -8.555 1.00 77.69 109 MET A N 1
ATOM 857 C CA . MET A 1 109 ? -8.127 -3.977 -8.597 1.00 77.69 109 MET A CA 1
ATOM 858 C C . MET A 1 109 ? -9.622 -4.126 -8.837 1.00 77.69 109 MET A C 1
ATOM 860 O O . MET A 1 109 ? -10.029 -4.834 -9.759 1.00 77.69 109 MET A O 1
ATOM 864 N N . GLN A 1 110 ? -10.430 -3.492 -7.992 1.00 80.50 110 GLN A N 1
ATOM 865 C CA . GLN A 1 110 ? -11.881 -3.471 -8.137 1.00 80.50 110 GLN A CA 1
ATOM 866 C C . GLN A 1 110 ? -12.385 -2.034 -8.104 1.00 80.50 110 GLN A C 1
ATOM 868 O O . GLN A 1 110 ? -11.977 -1.221 -7.276 1.00 80.50 110 GLN A O 1
ATOM 873 N N . MET A 1 111 ? -13.304 -1.725 -9.009 1.00 81.75 111 MET A N 1
ATOM 874 C CA . MET A 1 111 ? -14.003 -0.450 -9.013 1.00 81.75 111 MET A CA 1
ATOM 875 C C . MET A 1 111 ? -15.109 -0.505 -7.968 1.00 81.75 111 MET A C 1
ATOM 877 O O . MET A 1 111 ? -15.989 -1.361 -8.034 1.00 81.75 111 MET A O 1
ATOM 881 N N . LEU A 1 112 ? -15.065 0.407 -7.004 1.00 77.50 112 LEU A N 1
ATOM 882 C CA . LEU A 1 112 ? -16.061 0.511 -5.948 1.00 77.50 112 LEU A CA 1
ATOM 883 C C . LEU A 1 112 ? -16.933 1.728 -6.240 1.00 77.50 112 LEU A C 1
ATOM 885 O O . LEU A 1 112 ? -16.743 2.801 -5.681 1.00 77.50 112 LEU A O 1
ATOM 889 N N . GLY A 1 113 ? -17.872 1.591 -7.171 1.00 66.31 113 GLY A N 1
ATOM 890 C CA . GLY A 1 113 ? -18.763 2.689 -7.528 1.00 66.31 113 GLY A CA 1
ATOM 891 C C . GLY A 1 113 ? -19.907 2.250 -8.427 1.00 66.31 113 GLY A C 1
ATOM 892 O O . GLY A 1 113 ? -19.757 1.361 -9.262 1.00 66.31 113 GLY A O 1
ATOM 893 N N . ARG A 1 114 ? -21.067 2.890 -8.261 1.00 59.44 114 ARG A N 1
ATOM 894 C CA . ARG A 1 114 ? -22.176 2.774 -9.211 1.00 59.44 114 ARG A CA 1
ATOM 895 C C . ARG A 1 114 ? -21.776 3.516 -10.485 1.00 59.44 114 ARG A C 1
ATOM 897 O O . ARG A 1 114 ? -21.346 4.666 -10.397 1.00 59.44 114 ARG A O 1
ATOM 904 N N . ALA A 1 115 ? -21.932 2.874 -11.644 1.00 50.19 115 ALA A N 1
ATOM 905 C CA . ALA A 1 115 ? -21.838 3.559 -12.929 1.00 50.19 115 ALA A CA 1
ATOM 906 C C . ALA A 1 115 ? -22.704 4.830 -12.871 1.00 50.19 115 ALA A C 1
ATOM 908 O O . ALA A 1 115 ? -23.827 4.750 -12.357 1.00 50.19 115 ALA A O 1
ATOM 909 N N . PRO A 1 116 ? -22.212 5.997 -13.330 1.00 49.19 116 PRO A N 1
ATOM 910 C CA . PRO A 1 116 ? -23.050 7.176 -13.413 1.00 49.19 116 PRO A CA 1
ATOM 911 C C . PRO A 1 116 ? -24.246 6.795 -14.272 1.00 49.19 116 PRO A C 1
ATOM 913 O O . PRO A 1 116 ? -24.101 6.435 -15.440 1.00 49.19 116 PRO A O 1
ATOM 916 N N . GLN A 1 117 ? -25.424 6.810 -13.655 1.00 46.47 117 GLN A N 1
ATOM 917 C CA . GLN A 1 117 ? -26.681 6.719 -14.360 1.00 46.47 117 GLN A CA 1
ATOM 918 C C . GLN A 1 117 ? -26.657 7.884 -15.340 1.00 46.47 117 GLN A C 1
ATOM 920 O O . GLN A 1 117 ? -26.783 9.042 -14.944 1.00 46.47 117 GLN A O 1
ATOM 925 N N . GLN A 1 118 ? -26.377 7.585 -16.610 1.00 47.06 118 GLN A N 1
ATOM 926 C CA . GLN A 1 118 ? -26.643 8.505 -17.695 1.00 47.06 118 GLN A CA 1
ATOM 927 C C . GLN A 1 118 ? -28.108 8.874 -17.516 1.00 47.06 118 GLN A C 1
ATOM 929 O O . GLN A 1 118 ? -28.996 8.050 -17.732 1.00 47.06 118 GLN A O 1
ATOM 934 N N . ASN A 1 119 ? -28.348 10.092 -17.035 1.00 44.47 119 ASN A N 1
ATOM 935 C CA . ASN A 1 119 ? -29.637 10.735 -17.145 1.00 44.47 119 ASN A CA 1
ATOM 936 C C . ASN A 1 119 ? -29.903 10.837 -18.646 1.00 44.47 119 ASN A C 1
ATOM 938 O O . ASN A 1 119 ? -29.584 11.833 -19.291 1.00 44.47 119 ASN A O 1
ATOM 942 N N . ALA A 1 120 ? -30.482 9.780 -19.209 1.00 47.97 120 ALA A N 1
ATOM 943 C CA . ALA A 1 120 ? -31.288 9.856 -20.401 1.00 47.97 120 ALA A CA 1
ATOM 944 C C . ALA A 1 120 ? -32.529 10.670 -20.020 1.00 47.97 120 ALA A C 1
ATOM 946 O O . ALA A 1 120 ? -33.624 10.142 -19.841 1.00 47.97 120 ALA A O 1
ATOM 947 N N . GLN A 1 121 ? -32.347 11.982 -19.851 1.00 45.84 121 GLN A N 1
ATOM 948 C CA . GLN A 1 121 ? -33.428 12.939 -19.997 1.00 45.84 121 GLN A CA 1
ATOM 949 C C . GLN A 1 121 ? -33.802 12.914 -21.476 1.00 45.84 121 GLN A C 1
ATOM 951 O O . GLN A 1 121 ? -33.336 13.712 -22.287 1.00 45.84 121 GLN A O 1
ATOM 956 N N . ALA A 1 122 ? -34.627 11.931 -21.828 1.00 47.44 122 ALA A N 1
ATOM 957 C CA . ALA A 1 122 ? -35.457 11.989 -23.008 1.00 47.44 122 ALA A CA 1
ATOM 958 C C . ALA A 1 122 ? -36.318 13.251 -22.871 1.00 47.44 122 ALA A C 1
ATOM 960 O O . ALA A 1 122 ? -37.299 13.265 -22.132 1.00 47.44 122 ALA A O 1
ATOM 961 N N . GLN A 1 123 ? -35.904 14.333 -23.531 1.00 44.47 123 GLN A N 1
ATOM 962 C CA . GLN A 1 123 ? -36.754 15.495 -23.758 1.00 44.47 123 GLN A CA 1
ATOM 963 C C . GLN A 1 123 ? -37.989 15.032 -24.546 1.00 44.47 123 GLN A C 1
ATOM 965 O O . GLN A 1 123 ? -37.839 14.583 -25.687 1.00 44.47 123 GLN A O 1
ATOM 970 N N . PRO A 1 124 ? -39.210 15.151 -24.001 1.00 41.31 124 PRO A N 1
ATOM 971 C CA . PRO A 1 124 ? -40.414 14.960 -24.789 1.00 41.31 124 PRO A CA 1
ATOM 972 C C . PRO A 1 124 ? -40.561 16.166 -25.723 1.00 41.31 124 PRO A C 1
ATOM 974 O O . PRO A 1 124 ? -40.693 17.302 -25.269 1.00 41.31 124 PRO A O 1
ATOM 977 N N . LYS A 1 125 ? -40.524 15.929 -27.037 1.00 46.12 125 LYS A N 1
ATOM 978 C CA . LYS A 1 125 ? -40.948 16.913 -28.042 1.00 46.12 125 LYS A CA 1
ATOM 979 C C . LYS A 1 125 ? -42.461 17.141 -27.903 1.00 46.12 125 LYS A C 1
ATOM 981 O O . LYS A 1 125 ? -43.201 16.163 -28.023 1.00 46.12 125 LYS A O 1
ATOM 986 N N . PRO A 1 126 ? -42.953 18.379 -27.721 1.00 40.84 126 PRO A N 1
ATOM 987 C CA . PRO A 1 126 ? -44.379 18.653 -27.815 1.00 40.84 126 PRO A CA 1
ATOM 988 C C . PRO A 1 126 ? -44.834 18.591 -29.278 1.00 40.84 126 PRO A C 1
ATOM 990 O O . PRO A 1 126 ? -44.292 19.277 -30.143 1.00 40.84 126 PRO A O 1
ATOM 993 N N . HIS A 1 127 ? -45.839 17.759 -29.537 1.00 42.81 127 HIS A N 1
ATOM 994 C CA . HIS A 1 127 ? -46.672 17.800 -30.736 1.00 42.81 127 HIS A CA 1
ATOM 995 C C . HIS A 1 127 ? -47.567 19.051 -30.685 1.00 42.81 127 HIS A C 1
ATOM 997 O O . HIS A 1 127 ? -48.291 19.230 -29.708 1.00 42.81 127 HIS A O 1
ATOM 1003 N N . GLN A 1 128 ? -47.587 19.864 -31.745 1.00 37.41 128 GLN A N 1
ATOM 1004 C CA . GLN A 1 128 ? -48.699 20.776 -32.032 1.00 37.41 128 GLN A CA 1
ATOM 1005 C C . GLN A 1 128 ? -49.040 20.730 -33.526 1.00 37.41 128 GLN A C 1
ATOM 1007 O O . GLN A 1 128 ? -48.234 21.099 -34.376 1.00 37.41 128 GLN A O 1
ATOM 1012 N N . ASN A 1 129 ? -50.256 20.257 -33.804 1.00 37.75 129 ASN A N 1
ATOM 1013 C CA . ASN A 1 129 ? -50.979 20.376 -35.068 1.00 37.75 129 ASN A CA 1
ATOM 1014 C C . ASN A 1 129 ? -51.981 21.539 -34.941 1.00 37.75 129 ASN A C 1
ATOM 1016 O O . ASN A 1 129 ? -52.703 21.582 -33.946 1.00 37.75 129 ASN A O 1
ATOM 1020 N N . GLY A 1 130 ? -52.086 22.407 -35.959 1.00 34.28 130 GLY A N 1
ATOM 1021 C CA . GLY A 1 130 ? -53.225 23.329 -36.135 1.00 34.28 130 GLY A CA 1
ATOM 1022 C C . GLY A 1 130 ? -52.897 24.706 -36.744 1.00 34.28 130 GLY A C 1
ATOM 1023 O O . GLY A 1 130 ? -52.444 25.596 -36.042 1.00 34.28 130 GLY A O 1
ATOM 1024 N N . GLN A 1 131 ? -53.159 24.856 -38.049 1.00 34.62 131 GLN A N 1
ATOM 1025 C CA . GLN A 1 131 ? -53.153 26.059 -38.925 1.00 34.62 131 GLN A CA 1
ATOM 1026 C C . GLN A 1 131 ? -54.196 27.157 -38.542 1.00 34.62 131 GLN A C 1
ATOM 1028 O O . GLN A 1 131 ? -55.027 26.888 -37.680 1.00 34.62 131 GLN A O 1
ATOM 1033 N N . PRO A 1 132 ? -54.384 28.262 -39.318 1.00 56.41 132 PRO A N 1
ATOM 1034 C CA . PRO A 1 132 ? -53.433 29.218 -39.932 1.00 56.41 132 PRO A CA 1
ATOM 1035 C C . PRO A 1 132 ? -53.894 30.702 -39.782 1.00 56.41 132 PRO A C 1
ATOM 1037 O O . PRO A 1 132 ? -55.090 30.963 -39.694 1.00 56.41 132 PRO A O 1
ATOM 1040 N N . GLN A 1 133 ? -53.008 31.707 -39.906 1.00 35.00 133 GLN A N 1
ATOM 1041 C CA . GLN A 1 133 ? -53.436 33.029 -40.412 1.00 35.00 133 GLN A CA 1
ATOM 1042 C C . GLN A 1 133 ? -52.293 33.918 -40.926 1.00 35.00 133 GLN A C 1
ATOM 1044 O O . GLN A 1 133 ? -51.154 33.848 -40.477 1.00 35.00 133 GLN A O 1
ATOM 1049 N N . SER A 1 134 ? -52.657 34.695 -41.941 1.00 36.12 134 SER A N 1
ATOM 1050 C CA . SER A 1 134 ? -51.851 35.354 -42.965 1.00 36.12 134 SER A CA 1
ATOM 1051 C C . SER A 1 134 ? -51.119 36.633 -42.541 1.00 36.12 134 SER A C 1
ATOM 1053 O O . SER A 1 134 ? -51.586 37.352 -41.666 1.00 36.12 134 SER A O 1
ATOM 1055 N N . ALA A 1 135 ? -50.080 36.961 -43.323 1.00 33.97 135 ALA A N 1
ATOM 1056 C CA . ALA A 1 135 ? -49.876 38.234 -44.044 1.00 33.97 135 ALA A CA 1
ATOM 1057 C C . ALA A 1 135 ? -48.482 38.871 -43.857 1.00 33.97 135 ALA A C 1
ATOM 1059 O O . ALA A 1 135 ? -48.206 39.543 -42.876 1.00 33.97 135 ALA A O 1
ATOM 1060 N N . ASP A 1 136 ? -47.674 38.668 -44.902 1.00 29.70 136 ASP A N 1
ATOM 1061 C CA . ASP A 1 136 ? -46.940 39.683 -45.669 1.00 29.70 136 ASP A CA 1
ATOM 1062 C C . ASP A 1 136 ? -45.761 40.491 -45.076 1.00 29.70 136 ASP A C 1
ATOM 1064 O O . ASP A 1 136 ? -45.707 40.887 -43.918 1.00 29.70 136 ASP A O 1
ATOM 1068 N N . ALA A 1 137 ? -44.872 40.822 -46.018 1.00 33.88 137 ALA A N 1
ATOM 1069 C CA . ALA A 1 137 ? -43.875 41.887 -46.054 1.00 33.88 137 ALA A CA 1
ATOM 1070 C C . ALA A 1 137 ? -42.389 41.596 -45.704 1.00 33.88 137 ALA A C 1
ATOM 1072 O O . ALA A 1 137 ? -41.886 41.881 -44.625 1.00 33.88 137 ALA A O 1
ATOM 1073 N N . THR A 1 138 ? -41.647 41.267 -46.774 1.00 32.53 138 THR A N 1
ATOM 1074 C CA . THR A 1 138 ? -40.606 42.151 -47.364 1.00 32.53 138 THR A CA 1
ATOM 1075 C C . THR A 1 138 ? -39.137 42.107 -46.862 1.00 32.53 138 THR A C 1
ATOM 1077 O O . THR A 1 138 ? -38.780 42.675 -45.842 1.00 32.53 138 THR A O 1
ATOM 1080 N N . LYS A 1 139 ? -38.278 41.627 -47.792 1.00 37.84 139 LYS A N 1
ATOM 1081 C CA . LYS A 1 139 ? -36.880 42.019 -48.156 1.00 37.84 139 LYS A CA 1
ATOM 1082 C C . LYS A 1 139 ? -35.707 41.626 -47.235 1.00 37.84 139 LYS A C 1
ATOM 1084 O O . LYS A 1 139 ? -35.647 41.968 -46.067 1.00 37.84 139 LYS A O 1
ATOM 1089 N N . LYS A 1 140 ? -34.765 40.830 -47.782 1.00 33.06 140 LYS A N 1
ATOM 1090 C CA . LYS A 1 140 ? -33.417 41.225 -48.299 1.00 33.06 140 LYS A CA 1
ATOM 1091 C C . LYS A 1 140 ? -32.640 42.060 -47.271 1.00 33.06 140 LYS A C 1
ATOM 1093 O O . LYS A 1 140 ? -33.035 43.177 -46.997 1.00 33.06 140 LYS A O 1
ATOM 1098 N N . GLY A 1 141 ? -31.511 41.648 -46.711 1.00 29.45 141 GLY A N 1
ATOM 1099 C CA . GLY A 1 141 ? -30.395 40.865 -47.234 1.00 29.45 141 GLY A CA 1
ATOM 1100 C C . GLY A 1 141 ? -29.111 41.546 -46.730 1.00 29.45 141 GLY A C 1
ATOM 1101 O O . GLY A 1 141 ? -29.138 42.738 -46.439 1.00 29.45 141 GLY A O 1
ATOM 1102 N N . GLY A 1 142 ? -27.995 40.823 -46.634 1.00 32.09 142 GLY A N 1
ATOM 1103 C CA . GLY A 1 142 ? -26.680 41.450 -46.449 1.00 32.09 142 GLY A CA 1
ATOM 1104 C C . GLY A 1 142 ? -25.852 40.877 -45.307 1.00 32.09 142 GLY A C 1
ATOM 1105 O O . GLY A 1 142 ? -26.030 41.213 -44.143 1.00 32.09 142 GLY A O 1
ATOM 1106 N N . ALA A 1 143 ? -24.890 40.045 -45.689 1.00 36.56 143 ALA A N 1
ATOM 1107 C CA . ALA A 1 143 ? -23.773 39.612 -44.871 1.00 36.56 143 ALA A CA 1
ATOM 1108 C C . ALA A 1 143 ? -22.926 40.795 -44.367 1.00 36.56 143 ALA A C 1
ATOM 1110 O O . ALA A 1 143 ? -22.730 41.763 -45.102 1.00 36.56 143 ALA A O 1
ATOM 1111 N N . LYS A 1 144 ? -22.312 40.652 -43.183 1.00 34.75 144 LYS A N 1
ATOM 1112 C CA . LYS A 1 144 ? -20.898 41.007 -42.968 1.00 34.75 144 LYS A CA 1
ATOM 1113 C C . LYS A 1 144 ? -20.338 40.440 -41.660 1.00 34.75 144 LYS A C 1
ATOM 1115 O O . LYS A 1 144 ? -20.887 40.587 -40.577 1.00 34.75 144 LYS A O 1
ATOM 1120 N N . THR A 1 145 ? -19.183 39.823 -41.841 1.00 41.59 145 THR A N 1
ATOM 1121 C CA . THR A 1 145 ? -18.166 39.351 -40.903 1.00 41.59 145 THR A CA 1
ATOM 1122 C C . THR A 1 145 ? -17.672 40.410 -39.910 1.00 41.59 145 THR A C 1
ATOM 1124 O O . THR A 1 145 ? -17.284 41.495 -40.338 1.00 41.59 145 THR A O 1
ATOM 1127 N N . LYS A 1 146 ? -17.530 40.040 -38.631 1.00 35.25 146 LYS A N 1
ATOM 1128 C CA . LYS A 1 146 ? -16.531 40.536 -37.655 1.00 35.25 146 LYS A CA 1
ATOM 1129 C C . LYS A 1 146 ? -16.324 39.393 -36.649 1.00 35.25 146 LYS A C 1
ATOM 1131 O O . LYS A 1 146 ? -17.294 38.781 -36.236 1.00 35.25 146 LYS A O 1
ATOM 1136 N N . GLY A 1 147 ? -15.132 38.962 -36.261 1.00 34.31 147 GLY A N 1
ATOM 1137 C CA . GLY A 1 147 ? -13.885 39.693 -36.094 1.00 34.31 147 GLY A CA 1
ATOM 1138 C C . GLY A 1 147 ? -13.412 39.400 -34.670 1.00 34.31 147 GLY A C 1
ATOM 1139 O O . GLY A 1 147 ? -13.967 39.932 -33.716 1.00 34.31 147 GLY A O 1
ATOM 1140 N N . ARG A 1 148 ? -12.442 38.487 -34.551 1.00 38.78 148 ARG A N 1
ATOM 1141 C CA . ARG A 1 148 ? -11.729 38.093 -33.325 1.00 38.78 148 ARG A CA 1
ATOM 1142 C C . ARG A 1 148 ? -11.283 39.319 -32.516 1.00 38.78 148 ARG A C 1
ATOM 1144 O O . ARG A 1 148 ? -10.575 40.167 -33.046 1.00 38.78 148 ARG A O 1
ATOM 1151 N N . GLY A 1 149 ? -11.597 39.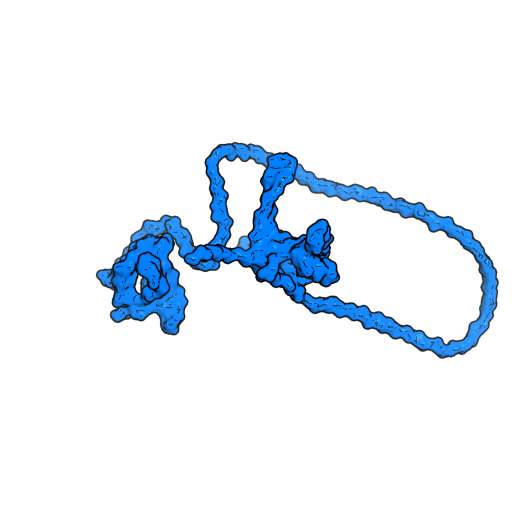330 -31.222 1.00 34.47 149 GLY A N 1
ATOM 1152 C CA . GLY A 1 149 ? -11.044 40.257 -30.235 1.00 34.47 149 GLY A CA 1
ATOM 1153 C C . GLY A 1 149 ? -10.576 39.493 -29.000 1.00 34.47 149 GLY A C 1
ATOM 1154 O O . GLY A 1 149 ? -11.391 39.041 -28.203 1.00 34.47 149 GLY A O 1
ATOM 1155 N N . ARG A 1 150 ? -9.257 39.314 -28.887 1.00 42.31 150 ARG A N 1
ATOM 1156 C CA . ARG A 1 150 ? -8.540 38.767 -27.727 1.00 42.31 150 ARG A CA 1
ATOM 1157 C C . ARG A 1 150 ? -8.728 39.701 -26.524 1.00 42.31 150 ARG A C 1
ATOM 1159 O O . ARG A 1 150 ? -8.502 40.900 -26.668 1.00 42.31 150 ARG A O 1
ATOM 1166 N N . LYS A 1 151 ? -9.065 39.161 -25.349 1.00 36.81 151 LYS A N 1
ATOM 1167 C CA . LYS A 1 151 ? -8.876 39.856 -24.066 1.00 36.81 151 LYS A CA 1
ATOM 1168 C C . LYS A 1 151 ? -7.666 39.270 -23.348 1.00 36.81 151 LYS A C 1
ATOM 1170 O O . LYS A 1 151 ? -7.504 38.056 -23.277 1.00 36.81 151 LYS A O 1
ATOM 1175 N N . ALA A 1 152 ? -6.807 40.191 -22.933 1.00 36.56 152 ALA A N 1
ATOM 1176 C CA . ALA A 1 152 ? -5.507 39.985 -22.331 1.00 36.56 152 ALA A CA 1
ATOM 1177 C C . ALA A 1 152 ? -5.614 39.448 -20.899 1.00 36.56 152 ALA A C 1
ATOM 1179 O O . ALA A 1 152 ? -6.546 39.782 -20.168 1.00 36.56 152 ALA A O 1
ATOM 1180 N N . ALA A 1 153 ? -4.629 38.626 -20.544 1.00 39.97 153 ALA A N 1
ATOM 1181 C CA . ALA A 1 153 ? -4.392 38.102 -19.212 1.00 39.97 153 ALA A CA 1
ATOM 1182 C C . ALA A 1 153 ? -3.838 39.198 -18.290 1.00 39.97 153 ALA A C 1
ATOM 1184 O O . ALA A 1 153 ? -2.952 39.960 -18.680 1.00 39.97 153 ALA A O 1
ATOM 1185 N N . GLN A 1 154 ? -4.361 39.246 -17.069 1.00 44.00 154 GLN A N 1
ATOM 1186 C CA . GLN A 1 154 ? -3.781 39.962 -15.937 1.00 44.00 154 GLN A CA 1
ATOM 1187 C C . GLN A 1 154 ? -2.833 38.999 -15.193 1.00 44.00 154 GLN A C 1
ATOM 1189 O O . GLN A 1 154 ? -3.192 37.828 -15.060 1.00 44.00 154 GLN A O 1
ATOM 1194 N N . PRO A 1 155 ? -1.647 39.431 -14.725 1.00 43.34 155 PRO A N 1
ATOM 1195 C CA . PRO A 1 155 ? -0.745 38.574 -13.955 1.00 43.34 155 PRO A CA 1
ATOM 1196 C C . PRO A 1 155 ? -1.216 38.436 -12.499 1.00 43.34 155 PRO A C 1
ATOM 1198 O O . PRO A 1 155 ? -1.447 39.441 -11.828 1.00 43.34 155 PRO A O 1
ATOM 1201 N N . GLU A 1 156 ? -1.321 37.201 -12.009 1.00 43.28 156 GLU A N 1
ATOM 1202 C CA . GLU A 1 156 ? -1.458 36.888 -10.579 1.00 43.28 156 GLU A CA 1
ATOM 1203 C C . GLU A 1 156 ? -0.105 37.043 -9.849 1.00 43.28 156 GLU A C 1
ATOM 1205 O O . GLU A 1 156 ? 0.935 36.680 -10.408 1.00 43.28 156 GLU A O 1
ATOM 1210 N N . PRO A 1 157 ? -0.087 37.562 -8.606 1.00 40.00 157 PRO A N 1
ATOM 1211 C CA . PRO A 1 157 ? 1.130 37.700 -7.813 1.00 40.00 157 PRO A CA 1
ATOM 1212 C C . PRO A 1 157 ? 1.581 36.361 -7.201 1.00 40.00 157 PRO A C 1
ATOM 1214 O O . PRO A 1 157 ? 0.798 35.638 -6.588 1.00 40.00 157 PRO A O 1
ATOM 1217 N N . GLN A 1 158 ? 2.872 36.050 -7.350 1.00 42.59 158 GLN A N 1
ATOM 1218 C CA . GLN A 1 158 ? 3.547 34.913 -6.714 1.00 42.59 158 GLN A CA 1
ATOM 1219 C C . GLN A 1 158 ? 3.671 35.103 -5.189 1.00 42.59 158 GLN A C 1
ATOM 1221 O O . GLN A 1 158 ? 4.050 36.191 -4.749 1.00 42.59 158 GLN A O 1
ATOM 1226 N N . PRO A 1 159 ? 3.468 34.052 -4.372 1.00 39.84 159 PRO A N 1
ATOM 1227 C CA . PRO A 1 159 ? 3.881 34.056 -2.972 1.00 39.84 159 PRO A CA 1
ATOM 1228 C C . PRO A 1 159 ? 5.410 34.017 -2.841 1.00 39.84 159 PRO A C 1
ATOM 1230 O O . PRO A 1 159 ? 6.081 33.163 -3.422 1.00 39.84 159 PRO A O 1
ATOM 1233 N N . GLN A 1 160 ? 5.944 34.953 -2.058 1.00 36.25 160 GLN A N 1
ATOM 1234 C CA . GLN A 1 160 ? 7.355 35.077 -1.697 1.00 36.25 160 GLN A CA 1
ATOM 1235 C C . GLN A 1 160 ? 7.816 33.900 -0.821 1.00 36.25 160 GLN A C 1
ATOM 1237 O O . GLN A 1 160 ? 7.188 33.583 0.188 1.00 36.25 160 GLN A O 1
ATOM 1242 N N . GLN A 1 161 ? 8.943 33.286 -1.189 1.00 38.19 161 GLN A N 1
ATOM 1243 C CA . GLN A 1 161 ? 9.691 32.348 -0.348 1.00 38.19 161 GLN A CA 1
ATOM 1244 C C . GLN A 1 161 ? 10.444 33.125 0.740 1.00 38.19 161 GLN A C 1
ATOM 1246 O O . GLN A 1 161 ? 11.188 34.056 0.431 1.00 38.19 161 GLN A O 1
ATOM 1251 N N . GLN A 1 162 ? 10.265 32.742 2.005 1.00 37.66 162 GLN A N 1
ATOM 1252 C CA . GLN A 1 162 ? 11.150 33.168 3.090 1.00 37.66 162 GLN A CA 1
ATOM 1253 C C . GLN A 1 162 ? 12.393 32.255 3.146 1.00 37.66 162 GLN A C 1
ATOM 1255 O O . GLN A 1 162 ? 12.260 31.052 2.924 1.00 37.66 162 GLN A O 1
ATOM 1260 N N . PRO A 1 163 ? 13.591 32.805 3.421 1.00 40.69 163 PRO A N 1
ATOM 1261 C CA . PRO A 1 163 ? 14.835 32.044 3.518 1.00 40.69 163 PRO A CA 1
ATOM 1262 C C . PRO A 1 163 ? 14.981 31.351 4.884 1.00 40.69 163 PRO A C 1
ATOM 1264 O O . PRO A 1 163 ? 14.795 31.980 5.924 1.00 40.69 163 PRO A O 1
ATOM 1267 N N . GLU A 1 164 ? 15.359 30.071 4.880 1.00 41.56 164 GLU A N 1
ATOM 1268 C CA . GLU A 1 164 ? 15.751 29.333 6.089 1.00 41.56 164 GLU A CA 1
ATOM 1269 C C . GLU A 1 164 ? 17.232 29.573 6.450 1.00 41.56 164 GLU A C 1
ATOM 1271 O O . GLU A 1 164 ? 18.058 29.781 5.553 1.00 41.56 164 GLU A O 1
ATOM 1276 N N . PRO A 1 165 ? 17.597 29.559 7.749 1.00 42.88 165 PRO A N 1
ATOM 1277 C CA . PRO A 1 165 ? 18.979 29.721 8.192 1.00 42.88 165 PRO A CA 1
ATOM 1278 C C . PRO A 1 165 ? 19.813 28.440 7.985 1.00 42.88 165 PRO A C 1
ATOM 1280 O O . PRO A 1 165 ? 19.268 27.336 8.001 1.00 42.88 165 PRO A O 1
ATOM 1283 N N . PRO A 1 166 ? 21.148 28.558 7.842 1.00 47.94 166 PRO A N 1
ATOM 1284 C CA . PRO A 1 166 ? 22.024 27.422 7.613 1.00 47.94 166 PRO A CA 1
ATOM 1285 C C . PRO A 1 166 ? 22.468 26.823 8.949 1.00 47.94 166 PRO A C 1
ATOM 1287 O O . PRO A 1 166 ? 23.047 27.521 9.779 1.00 47.94 166 PRO A O 1
ATOM 1290 N N . TYR A 1 167 ? 22.276 25.523 9.140 1.00 42.84 167 TYR A N 1
ATOM 1291 C CA . TYR A 1 167 ? 23.077 24.769 10.099 1.00 42.84 167 TYR A CA 1
ATOM 1292 C C . TYR A 1 167 ? 23.532 23.468 9.456 1.00 42.84 167 TYR A C 1
ATOM 1294 O O . TYR A 1 167 ? 22.745 22.554 9.225 1.00 42.84 167 TYR A O 1
ATOM 1302 N N . GLY A 1 168 ? 24.826 23.434 9.143 1.00 41.16 168 GLY A N 1
ATOM 1303 C CA . GLY A 1 168 ? 25.555 22.207 8.893 1.00 41.16 168 GLY A CA 1
ATOM 1304 C C . GLY A 1 168 ? 25.941 21.565 10.217 1.00 41.16 168 GLY A C 1
ATOM 1305 O O . GLY A 1 168 ? 26.425 22.249 11.116 1.00 41.16 168 GLY A O 1
ATOM 1306 N N . PHE A 1 169 ? 25.745 20.257 10.292 1.00 33.66 169 PHE A N 1
ATOM 1307 C CA . PHE A 1 169 ? 26.601 19.341 11.028 1.00 33.66 169 PHE A CA 1
ATOM 1308 C C . PHE A 1 169 ? 26.690 18.076 10.176 1.00 33.66 169 PHE A C 1
ATOM 1310 O O . PHE A 1 169 ? 25.687 17.402 9.944 1.00 33.66 169 PHE A O 1
ATOM 1317 N N . ASP A 1 170 ? 27.885 17.850 9.641 1.00 40.00 170 ASP A N 1
ATOM 1318 C CA . ASP A 1 170 ? 28.332 16.556 9.149 1.00 40.00 170 ASP A CA 1
ATOM 1319 C C . ASP A 1 170 ? 28.606 15.616 10.336 1.00 40.00 170 ASP A C 1
ATOM 1321 O O . ASP A 1 170 ? 28.918 16.063 11.443 1.00 40.00 170 ASP A O 1
ATOM 1325 N N . ASP A 1 171 ? 28.556 14.328 10.002 1.00 41.12 171 ASP A N 1
ATOM 1326 C CA . ASP A 1 171 ? 29.076 13.140 10.685 1.00 41.12 171 ASP A CA 1
ATOM 1327 C C . ASP A 1 171 ? 28.174 12.287 11.605 1.00 41.12 171 ASP A C 1
ATOM 1329 O O . ASP A 1 171 ? 27.498 12.742 12.524 1.00 41.12 171 ASP A O 1
ATOM 1333 N N . ASP A 1 172 ? 28.278 10.985 11.305 1.00 39.41 172 ASP A N 1
ATOM 1334 C CA . ASP A 1 172 ? 27.835 9.769 11.994 1.00 39.41 172 ASP A CA 1
ATOM 1335 C C . ASP A 1 172 ? 26.422 9.173 11.760 1.00 39.41 172 ASP A C 1
ATOM 1337 O O . ASP A 1 172 ? 25.454 9.380 12.489 1.00 39.41 172 ASP A O 1
ATOM 1341 N N . ALA A 1 173 ? 26.431 8.226 10.808 1.00 46.84 173 ALA A N 1
ATOM 1342 C CA . ALA A 1 173 ? 25.731 6.934 10.786 1.00 46.84 173 ALA A CA 1
ATOM 1343 C C . ALA A 1 173 ? 24.229 6.878 10.395 1.00 46.84 173 ALA A C 1
ATOM 1345 O O . ALA A 1 173 ? 23.370 7.539 10.978 1.00 46.84 173 ALA A O 1
ATOM 1346 N N . PRO A 1 174 ? 23.861 6.012 9.421 1.00 33.34 174 PRO A N 1
ATOM 1347 C CA . PRO A 1 174 ? 22.509 5.956 8.885 1.00 33.34 174 PRO A CA 1
ATOM 1348 C C . PRO A 1 174 ? 21.556 5.227 9.840 1.00 33.34 174 PRO A C 1
ATOM 1350 O O . PRO A 1 174 ? 21.491 3.996 9.872 1.00 33.34 174 PRO A O 1
ATOM 1353 N N . PHE A 1 175 ? 20.734 5.993 10.554 1.00 32.16 175 PHE A N 1
ATOM 1354 C CA . PHE A 1 175 ? 19.494 5.493 11.140 1.00 32.16 175 PHE A CA 1
ATOM 1355 C C . PHE A 1 175 ? 18.527 5.099 10.020 1.00 32.16 175 PHE A C 1
ATOM 1357 O O . PHE A 1 175 ? 17.849 5.928 9.416 1.00 32.16 175 PHE A O 1
ATOM 1364 N N . SER A 1 176 ? 18.480 3.801 9.736 1.00 32.56 176 SER A N 1
ATOM 1365 C CA . SER A 1 176 ? 17.476 3.187 8.877 1.00 32.56 176 SER A CA 1
ATOM 1366 C C . SER A 1 176 ? 16.390 2.515 9.721 1.00 32.56 176 SER A C 1
ATOM 1368 O O . SER A 1 176 ? 16.662 1.565 10.446 1.00 32.56 176 SER A O 1
ATOM 1370 N N . ILE A 1 177 ? 15.153 2.976 9.490 1.00 32.47 177 ILE A N 1
ATOM 1371 C CA . ILE A 1 177 ? 13.894 2.203 9.469 1.00 32.47 177 ILE A CA 1
ATOM 1372 C C . ILE A 1 177 ? 13.113 2.072 10.800 1.00 32.47 177 ILE A C 1
ATOM 1374 O O . ILE A 1 177 ? 13.186 1.092 11.531 1.00 32.47 177 ILE A O 1
ATOM 1378 N N . LEU A 1 178 ? 12.230 3.056 11.007 1.00 29.16 178 LEU A N 1
ATOM 1379 C CA . LEU A 1 178 ? 10.799 2.884 11.334 1.00 29.16 178 LEU A CA 1
ATOM 1380 C C . LEU A 1 178 ? 10.120 2.205 10.112 1.00 29.16 178 LEU A C 1
ATOM 1382 O O . LEU A 1 178 ? 10.451 2.580 8.992 1.00 29.16 178 LEU A O 1
ATOM 1386 N N . ILE A 1 179 ? 9.194 1.237 10.122 1.00 31.50 179 ILE A N 1
ATOM 1387 C CA . ILE A 1 179 ? 8.166 0.694 11.032 1.00 31.50 179 ILE A CA 1
ATOM 1388 C C . ILE A 1 179 ? 7.718 -0.645 10.404 1.00 31.50 179 ILE A C 1
ATOM 1390 O O . ILE A 1 179 ? 7.688 -0.715 9.183 1.00 31.50 179 ILE A O 1
ATOM 1394 N N . TRP A 1 180 ? 7.305 -1.651 11.187 1.00 27.97 180 TRP A N 1
ATOM 1395 C CA . TRP A 1 180 ? 6.038 -2.398 10.993 1.00 27.97 180 TRP A CA 1
ATOM 1396 C C . TRP A 1 180 ? 5.811 -3.345 12.177 1.00 27.97 180 TRP A C 1
ATOM 1398 O O . TRP A 1 180 ? 6.421 -4.405 12.229 1.00 27.97 180 TRP A O 1
ATOM 1408 N N . LEU A 1 181 ? 4.923 -2.952 13.102 1.00 32.28 181 LEU A N 1
ATOM 1409 C CA . LEU A 1 181 ? 3.875 -3.779 13.731 1.00 32.28 181 LEU A CA 1
ATOM 1410 C C . LEU A 1 181 ? 3.341 -3.070 14.984 1.00 32.28 181 LEU A C 1
ATOM 1412 O O . LEU A 1 181 ? 3.886 -3.197 16.075 1.00 32.28 181 LEU A O 1
ATOM 1416 N N . ILE A 1 182 ? 2.205 -2.382 14.845 1.00 34.97 182 ILE A N 1
ATOM 1417 C CA . ILE A 1 182 ? 1.289 -2.229 15.978 1.00 34.97 182 ILE A CA 1
ATOM 1418 C C . ILE A 1 182 ? 0.526 -3.552 16.081 1.00 34.97 182 ILE A C 1
ATOM 1420 O O . ILE A 1 182 ? -0.553 -3.722 15.525 1.00 34.97 182 ILE A O 1
ATOM 1424 N N . PHE A 1 183 ? 1.141 -4.512 16.760 1.00 32.00 183 PHE A N 1
ATOM 1425 C CA . PHE A 1 183 ? 0.456 -5.502 17.579 1.00 32.00 183 PHE A CA 1
ATOM 1426 C C . PHE A 1 183 ? 1.280 -5.594 18.862 1.00 32.00 183 PHE A C 1
ATOM 1428 O O . PHE A 1 183 ? 2.337 -6.207 18.872 1.00 32.00 183 PHE A O 1
ATOM 1435 N N . LEU A 1 184 ? 0.801 -4.913 19.908 1.00 41.88 184 LEU A N 1
ATOM 1436 C CA . LEU A 1 184 ? 1.316 -4.974 21.279 1.00 41.88 184 LEU A CA 1
ATOM 1437 C C . LEU A 1 184 ? 2.834 -4.780 21.416 1.00 41.88 184 LEU A C 1
ATOM 1439 O O . LEU A 1 184 ? 3.526 -5.618 21.984 1.00 41.88 184 LEU A O 1
ATOM 1443 N N . THR A 1 185 ? 3.355 -3.620 21.008 1.00 35.59 185 THR A N 1
ATOM 1444 C CA . THR A 1 185 ? 4.559 -3.121 21.679 1.00 35.59 185 THR A CA 1
ATOM 1445 C C . THR A 1 185 ? 4.146 -2.766 23.102 1.00 35.59 185 THR A C 1
ATOM 1447 O O . THR A 1 185 ? 3.587 -1.695 23.356 1.00 35.59 185 THR A O 1
ATOM 1450 N N . ALA A 1 186 ? 4.368 -3.703 24.021 1.00 41.34 186 ALA A N 1
ATOM 1451 C CA . ALA A 1 186 ? 4.903 -3.390 25.335 1.00 41.34 186 ALA A CA 1
ATOM 1452 C C . ALA A 1 186 ? 5.591 -2.009 25.295 1.00 41.34 186 ALA A C 1
ATOM 1454 O O . ALA A 1 186 ? 6.567 -1.866 24.551 1.00 41.34 186 ALA A O 1
ATOM 1455 N N . PRO A 1 187 ? 5.058 -0.964 25.962 1.00 42.34 187 PRO A N 1
ATOM 1456 C CA . PRO A 1 187 ? 5.711 0.334 25.958 1.00 42.34 187 PRO A CA 1
ATOM 1457 C C . PRO A 1 187 ? 7.171 0.160 26.391 1.00 42.34 187 PRO A C 1
ATOM 1459 O O . PRO A 1 187 ? 7.438 -0.632 27.299 1.00 42.34 187 PRO A O 1
ATOM 1462 N N . PRO A 1 188 ? 8.116 0.853 25.733 1.00 39.53 188 PRO A N 1
ATOM 1463 C CA . PRO A 1 188 ? 9.526 0.719 26.053 1.00 39.53 188 PRO A CA 1
ATOM 1464 C C . PRO A 1 188 ? 9.727 1.049 27.531 1.00 39.53 188 PRO A C 1
ATOM 1466 O O . PRO A 1 188 ? 9.326 2.118 28.000 1.00 39.53 188 PRO A O 1
ATOM 1469 N N . CYS A 1 189 ? 10.332 0.116 28.266 1.00 46.53 189 CYS A N 1
ATOM 1470 C CA . CYS A 1 189 ? 10.687 0.275 29.670 1.00 46.53 189 CYS A CA 1
ATOM 1471 C C . CYS A 1 189 ? 11.848 1.270 29.803 1.00 46.53 189 CYS A C 1
ATOM 1473 O O . CYS A 1 189 ? 12.972 0.905 30.135 1.00 46.53 189 CYS A O 1
ATOM 1475 N N . VAL A 1 190 ? 11.589 2.551 29.545 1.00 39.84 190 VAL A N 1
ATOM 1476 C CA . VAL A 1 190 ? 12.498 3.624 29.941 1.00 39.84 190 VAL A CA 1
ATOM 1477 C C . VAL A 1 190 ? 12.179 3.981 31.388 1.00 39.84 190 VAL A C 1
ATOM 1479 O O . VAL A 1 190 ? 11.230 4.702 31.679 1.00 39.84 190 VAL A O 1
ATOM 1482 N N . GLY A 1 191 ? 12.992 3.436 32.294 1.00 47.12 191 GLY A N 1
ATOM 1483 C CA . GLY A 1 191 ? 13.203 3.964 33.638 1.00 47.12 191 GLY A CA 1
ATOM 1484 C C . GLY A 1 191 ? 11.993 3.934 34.568 1.00 47.12 191 GLY A C 1
ATOM 1485 O O . GLY A 1 191 ? 11.348 4.955 34.772 1.00 47.12 191 GLY A O 1
ATOM 1486 N N . HIS A 1 192 ? 11.764 2.808 35.244 1.00 37.09 192 HIS A N 1
ATOM 1487 C CA . HIS A 1 192 ? 11.066 2.778 36.534 1.00 37.09 192 HIS A CA 1
ATOM 1488 C C . HIS A 1 192 ? 11.735 1.757 37.467 1.00 37.09 192 HIS A C 1
ATOM 1490 O O . HIS A 1 192 ? 11.179 0.720 37.809 1.00 37.09 192 HIS A O 1
ATOM 1496 N N . TYR A 1 193 ? 12.944 2.082 37.936 1.00 42.84 193 TYR A N 1
ATOM 1497 C CA . TYR A 1 193 ? 13.436 1.548 39.209 1.00 42.84 193 TYR A CA 1
ATOM 1498 C C . TYR A 1 193 ? 12.624 2.214 40.329 1.00 42.84 193 TYR A C 1
ATOM 1500 O O . TYR A 1 193 ? 13.032 3.211 40.922 1.00 42.84 193 TYR A O 1
ATOM 1508 N N . ARG A 1 194 ? 11.422 1.707 40.604 1.00 38.53 194 ARG A N 1
ATOM 1509 C CA . ARG A 1 194 ? 10.680 2.076 41.812 1.00 38.53 194 ARG A CA 1
ATOM 1510 C C . ARG A 1 194 ? 10.124 0.815 42.447 1.00 38.53 194 ARG A C 1
ATOM 1512 O O . ARG A 1 194 ? 9.038 0.348 42.121 1.00 38.53 194 ARG A O 1
ATOM 1519 N N . ARG A 1 195 ? 10.925 0.273 43.369 1.00 46.28 195 ARG A N 1
ATOM 1520 C CA . ARG A 1 195 ? 10.527 -0.741 44.344 1.00 46.28 195 ARG A CA 1
ATOM 1521 C C . ARG A 1 195 ? 9.357 -0.166 45.140 1.00 46.28 195 ARG A C 1
ATOM 1523 O O . ARG A 1 195 ? 9.553 0.609 46.072 1.00 46.28 195 ARG A O 1
ATOM 1530 N N . THR A 1 196 ? 8.142 -0.472 44.708 1.00 36.75 196 THR A N 1
ATOM 1531 C CA . THR A 1 196 ? 6.939 -0.154 45.473 1.00 36.75 196 THR A CA 1
ATOM 1532 C C . THR A 1 196 ? 6.817 -1.263 46.507 1.00 36.75 196 THR A C 1
ATOM 1534 O O . THR A 1 196 ? 6.847 -2.435 46.147 1.00 36.75 196 THR A O 1
ATOM 1537 N N . MET A 1 197 ? 6.820 -0.899 47.791 1.00 40.44 197 MET A N 1
ATOM 1538 C CA . MET A 1 197 ? 6.699 -1.850 48.896 1.00 40.44 197 MET A CA 1
ATOM 1539 C C . MET A 1 197 ? 5.448 -2.711 48.690 1.00 40.44 197 MET A C 1
ATOM 1541 O O . MET A 1 197 ? 4.345 -2.168 48.637 1.00 40.44 197 MET A O 1
ATOM 1545 N N . MET A 1 198 ? 5.626 -4.026 48.565 1.00 37.81 198 MET A N 1
ATOM 1546 C CA . MET A 1 198 ? 4.523 -4.978 48.488 1.00 37.81 198 MET A CA 1
ATOM 1547 C C . MET A 1 198 ? 4.253 -5.600 49.854 1.00 37.81 198 MET A C 1
ATOM 1549 O O . MET A 1 198 ? 5.160 -5.870 50.644 1.00 37.81 198 MET A O 1
ATOM 1553 N N . ASN A 1 199 ? 2.957 -5.722 50.136 1.00 38.22 199 ASN A N 1
ATOM 1554 C CA . ASN A 1 199 ? 2.405 -6.217 51.382 1.00 38.22 199 ASN A CA 1
ATOM 1555 C C . ASN A 1 199 ? 2.732 -7.701 51.585 1.00 38.22 199 ASN A C 1
ATOM 1557 O O . ASN A 1 199 ? 2.966 -8.458 50.649 1.00 38.22 199 ASN A O 1
ATOM 1561 N N . LYS A 1 200 ? 2.693 -8.092 52.859 1.00 38.38 200 LYS A N 1
ATOM 1562 C CA . LYS A 1 200 ? 3.132 -9.355 53.473 1.00 38.38 200 LYS A CA 1
ATOM 1563 C C . LYS A 1 200 ? 2.371 -10.629 53.036 1.00 38.38 200 LYS A C 1
ATOM 1565 O O . LYS A 1 200 ? 2.309 -11.586 53.796 1.00 38.38 200 LYS A O 1
ATOM 1570 N N . SER A 1 201 ? 1.768 -10.633 51.848 1.00 43.38 201 SER A N 1
ATOM 1571 C CA . SER A 1 201 ? 1.041 -11.760 51.245 1.00 43.38 201 SER A CA 1
ATOM 1572 C C . SER A 1 201 ? 1.620 -12.226 49.896 1.00 43.38 201 SER A C 1
ATOM 1574 O O . SER A 1 201 ? 1.129 -13.211 49.360 1.00 43.38 201 SER A O 1
ATOM 1576 N N . ASP A 1 202 ? 2.669 -11.573 49.376 1.00 48.81 202 ASP A N 1
ATOM 1577 C CA . ASP A 1 202 ? 3.365 -11.936 48.120 1.00 48.81 202 ASP A CA 1
ATOM 1578 C C . ASP A 1 202 ? 4.471 -13.006 48.288 1.00 48.81 202 ASP A C 1
ATOM 1580 O O . ASP A 1 202 ? 5.166 -13.345 47.334 1.00 48.81 202 ASP A O 1
ATOM 1584 N N . GLU A 1 203 ? 4.662 -13.569 49.488 1.00 46.25 203 GLU A N 1
ATOM 1585 C CA . GLU A 1 203 ? 5.841 -14.390 49.842 1.00 46.25 203 GLU A CA 1
ATOM 1586 C C . GLU A 1 203 ? 5.973 -15.753 49.121 1.00 46.25 203 GLU A C 1
ATOM 1588 O O . GLU A 1 203 ? 6.929 -16.480 49.378 1.00 46.25 203 GLU A O 1
ATOM 1593 N N . MET A 1 204 ? 5.070 -16.117 48.206 1.00 47.28 204 MET A N 1
ATOM 1594 C CA . MET A 1 204 ? 5.078 -17.427 47.525 1.00 47.28 204 MET A CA 1
ATOM 1595 C C . MET A 1 204 ? 4.943 -17.350 45.997 1.00 47.28 204 MET A C 1
ATOM 1597 O O . MET A 1 204 ? 4.751 -18.383 45.356 1.00 47.28 204 MET A O 1
ATOM 1601 N N . ILE A 1 205 ? 5.033 -16.160 45.395 1.00 61.12 205 ILE A N 1
ATOM 1602 C CA . ILE A 1 205 ? 4.937 -16.017 43.937 1.00 61.12 205 ILE A CA 1
ATOM 1603 C C . ILE A 1 205 ? 6.341 -16.102 43.347 1.00 61.12 205 ILE A C 1
ATOM 1605 O O . ILE A 1 205 ? 7.204 -15.271 43.632 1.00 61.12 205 ILE A O 1
ATOM 1609 N N . GLN A 1 206 ? 6.586 -17.123 42.528 1.00 71.06 206 GLN A N 1
ATOM 1610 C CA . GLN A 1 206 ? 7.837 -17.199 41.781 1.00 71.06 206 GLN A CA 1
ATOM 1611 C C . GLN A 1 206 ? 7.709 -16.301 40.553 1.00 71.06 206 GLN A C 1
ATOM 1613 O O . GLN A 1 206 ? 6.842 -16.520 39.714 1.00 71.06 206 GLN A O 1
ATOM 1618 N N . GLU A 1 207 ? 8.541 -15.268 40.466 1.00 78.75 207 GLU A N 1
ATOM 1619 C CA . GLU A 1 207 ? 8.465 -14.272 39.395 1.00 78.75 207 GLU A CA 1
ATOM 1620 C C . GLU A 1 207 ? 9.406 -14.619 38.236 1.00 78.75 207 GLU A C 1
ATOM 1622 O O . GLU A 1 207 ? 10.501 -15.153 38.437 1.00 78.75 207 GLU A O 1
ATOM 1627 N N . LEU A 1 208 ? 8.993 -14.295 37.007 1.00 86.50 208 LEU A N 1
ATOM 1628 C CA . LEU A 1 208 ? 9.876 -14.342 35.840 1.00 86.50 208 LEU A CA 1
ATOM 1629 C C . LEU A 1 208 ? 10.917 -13.211 35.926 1.00 86.50 208 LEU A C 1
ATOM 1631 O O . LEU A 1 208 ? 10.610 -12.151 36.471 1.00 86.50 208 LEU A O 1
ATOM 1635 N N . PRO A 1 209 ? 12.128 -13.377 35.367 1.00 87.38 209 PRO A N 1
ATOM 1636 C CA . PRO A 1 209 ? 13.058 -12.259 35.209 1.00 87.38 209 PRO A CA 1
ATOM 1637 C C . PRO A 1 209 ? 12.438 -11.162 34.335 1.00 87.38 209 PRO A C 1
ATOM 1639 O O . PRO A 1 209 ? 11.712 -11.470 33.399 1.00 87.38 209 PRO A O 1
ATOM 1642 N N . ASP A 1 210 ? 12.762 -9.890 34.584 1.00 77.75 210 ASP A N 1
ATOM 1643 C CA . ASP A 1 210 ? 12.137 -8.766 33.867 1.00 77.75 210 ASP A CA 1
ATOM 1644 C C . ASP A 1 210 ? 12.334 -8.813 32.340 1.00 77.75 210 ASP A C 1
ATOM 1646 O O . ASP A 1 210 ? 11.517 -8.254 31.616 1.00 77.75 210 ASP A O 1
ATOM 1650 N N . GLY A 1 211 ? 13.385 -9.477 31.844 1.00 83.31 211 GLY A N 1
ATOM 1651 C CA . GLY A 1 211 ? 13.686 -9.656 30.418 1.00 83.31 211 GLY A CA 1
ATOM 1652 C C . GLY A 1 211 ? 13.177 -10.979 29.829 1.00 83.31 211 GLY A C 1
ATOM 1653 O O . GLY A 1 211 ? 12.077 -11.438 30.136 1.00 83.31 211 GLY A O 1
ATOM 1654 N N . ALA A 1 212 ? 13.990 -11.590 28.965 1.00 87.81 212 ALA A N 1
ATOM 1655 C CA . ALA A 1 212 ? 13.741 -12.937 28.459 1.00 87.81 212 ALA A CA 1
ATOM 1656 C C . ALA A 1 212 ? 13.790 -13.972 29.597 1.00 87.81 212 ALA A C 1
ATOM 1658 O O . ALA A 1 212 ? 14.553 -13.826 30.557 1.00 87.81 212 ALA A O 1
ATOM 1659 N N . PHE A 1 213 ? 13.007 -15.042 29.481 1.00 90.00 213 PHE A N 1
ATOM 1660 C CA . PHE A 1 213 ? 12.922 -16.095 30.493 1.00 90.00 213 PHE A CA 1
ATOM 1661 C C . PHE A 1 213 ? 13.088 -17.493 29.892 1.00 90.00 213 PHE A C 1
ATOM 1663 O O . PHE A 1 213 ? 12.844 -17.729 28.709 1.00 90.00 213 PHE A O 1
ATOM 1670 N N . THR A 1 214 ? 13.545 -18.434 30.718 1.00 91.25 214 THR A N 1
ATOM 1671 C CA . THR A 1 214 ? 13.778 -19.820 30.311 1.00 91.25 214 THR A CA 1
ATOM 1672 C C . THR A 1 214 ? 12.535 -20.676 30.533 1.00 91.25 214 THR A C 1
ATOM 1674 O O . THR A 1 214 ? 11.553 -20.243 31.148 1.00 91.25 214 THR A O 1
ATOM 1677 N N . ARG A 1 215 ? 12.573 -21.911 30.026 1.00 88.62 215 ARG A N 1
ATOM 1678 C CA . ARG A 1 215 ? 11.476 -22.870 30.179 1.00 88.62 215 ARG A CA 1
ATOM 1679 C C . ARG A 1 215 ? 11.230 -23.217 31.641 1.00 88.62 215 ARG A C 1
ATOM 1681 O O . ARG A 1 215 ? 10.083 -23.271 32.060 1.00 88.62 215 ARG A O 1
ATOM 1688 N N . GLU A 1 216 ? 12.291 -23.352 32.427 1.00 89.62 216 GLU A N 1
ATOM 1689 C CA . GLU A 1 216 ? 12.214 -23.658 33.855 1.00 89.62 216 GLU A CA 1
ATOM 1690 C C . GLU A 1 216 ? 11.465 -22.556 34.614 1.00 89.62 216 GLU A C 1
ATOM 1692 O O . GLU A 1 216 ? 10.609 -22.846 35.448 1.00 89.62 216 GLU A O 1
ATOM 1697 N N . HIS A 1 217 ? 11.727 -21.286 34.282 1.00 89.69 217 HIS A N 1
ATOM 1698 C CA . HIS A 1 217 ? 10.994 -20.158 34.857 1.00 89.69 217 HIS A CA 1
ATOM 1699 C C . HIS A 1 217 ? 9.505 -20.204 34.480 1.00 89.69 217 HIS A C 1
ATOM 1701 O O . HIS A 1 217 ? 8.638 -20.035 35.335 1.00 89.69 217 HIS A O 1
ATOM 1707 N N . ALA A 1 218 ? 9.201 -20.466 33.208 1.00 89.88 218 ALA A N 1
ATOM 1708 C CA . ALA A 1 218 ? 7.832 -20.537 32.707 1.00 89.88 218 ALA A CA 1
ATOM 1709 C C . ALA A 1 218 ? 7.030 -21.702 33.306 1.00 89.88 218 ALA A C 1
ATOM 1711 O O . ALA A 1 218 ? 5.867 -21.527 33.671 1.00 89.88 218 ALA A O 1
ATOM 1712 N N . GLU A 1 219 ? 7.644 -22.877 33.436 1.00 90.50 219 GLU A N 1
ATOM 1713 C CA . GLU A 1 219 ? 7.034 -24.060 34.044 1.00 90.50 219 GLU A CA 1
ATOM 1714 C C . GLU A 1 219 ? 6.753 -23.840 35.528 1.00 90.50 219 GLU A C 1
ATOM 1716 O O . GLU A 1 219 ? 5.666 -24.175 35.999 1.00 90.50 219 GLU A O 1
ATOM 1721 N N . ALA A 1 220 ? 7.689 -23.224 36.254 1.00 89.38 220 ALA A N 1
ATOM 1722 C CA . ALA A 1 220 ? 7.505 -22.903 37.663 1.00 89.38 220 ALA A CA 1
ATOM 1723 C C . ALA A 1 220 ? 6.317 -21.955 37.886 1.00 89.38 220 ALA A C 1
ATOM 1725 O O . ALA A 1 220 ? 5.515 -22.161 38.796 1.00 89.38 220 ALA A O 1
ATOM 1726 N N . VAL A 1 221 ? 6.148 -20.966 37.006 1.00 89.19 221 VAL A N 1
ATOM 1727 C CA . VAL A 1 221 ? 5.011 -20.040 37.035 1.00 89.19 221 VAL A CA 1
ATOM 1728 C C . VAL A 1 221 ? 3.709 -20.741 36.643 1.00 89.19 221 VAL A C 1
ATOM 1730 O O . VAL A 1 221 ? 2.737 -20.706 37.393 1.00 89.19 221 VAL A O 1
ATOM 1733 N N . ALA A 1 222 ? 3.667 -21.451 35.514 1.00 89.31 222 ALA A N 1
ATOM 1734 C CA . ALA A 1 222 ? 2.472 -22.183 35.078 1.00 89.31 222 ALA A CA 1
ATOM 1735 C C . ALA A 1 222 ? 2.043 -23.279 36.080 1.00 89.31 222 ALA A C 1
ATOM 1737 O O . ALA A 1 222 ? 0.867 -23.654 36.169 1.00 89.31 222 ALA A O 1
ATOM 1738 N N . ALA A 1 223 ? 2.974 -23.790 36.890 1.00 89.75 223 ALA A N 1
ATOM 1739 C CA . ALA A 1 223 ? 2.664 -24.705 37.979 1.00 89.75 223 ALA A CA 1
ATOM 1740 C C . ALA A 1 223 ? 1.822 -24.042 39.080 1.00 89.75 223 ALA A C 1
ATOM 1742 O O . ALA A 1 223 ? 0.972 -24.729 39.643 1.00 89.75 223 ALA A O 1
ATOM 1743 N N . GLN A 1 224 ? 1.976 -22.739 39.328 1.00 86.94 224 GLN A N 1
ATOM 1744 C CA . GLN A 1 224 ? 1.291 -22.005 40.401 1.00 86.94 224 GLN A CA 1
ATOM 1745 C C . GLN A 1 224 ? -0.113 -21.515 40.024 1.00 86.94 224 GLN A C 1
ATOM 1747 O O . GLN A 1 224 ? -0.964 -21.383 40.901 1.00 86.94 224 GLN A O 1
ATOM 1752 N N . TYR A 1 225 ? -0.391 -21.286 38.738 1.00 88.88 225 TYR A N 1
ATOM 1753 C CA . TYR A 1 225 ? -1.638 -20.658 38.285 1.00 88.88 225 TYR A CA 1
ATOM 1754 C C . TYR A 1 225 ? -2.511 -21.604 37.452 1.00 88.88 225 TYR A C 1
ATOM 1756 O O . TYR A 1 225 ? -2.026 -22.335 36.592 1.00 88.88 225 TYR A O 1
ATOM 1764 N N . ARG A 1 226 ? -3.829 -21.595 37.683 1.00 89.00 226 ARG A N 1
ATOM 1765 C CA . ARG A 1 226 ? -4.818 -22.398 36.934 1.00 89.00 226 ARG A CA 1
ATOM 1766 C C . ARG A 1 226 ? -4.965 -21.962 35.488 1.00 89.00 226 ARG A C 1
ATOM 1768 O O . ARG A 1 226 ? -5.432 -22.746 34.670 1.00 89.00 226 ARG A O 1
ATOM 1775 N N . ASN A 1 227 ? -4.639 -20.710 35.202 1.00 90.88 227 ASN A N 1
ATOM 1776 C CA . ASN A 1 227 ? -4.999 -20.044 33.963 1.00 90.88 227 ASN A CA 1
ATOM 1777 C C . ASN A 1 227 ? -3.790 -19.499 33.185 1.00 90.88 227 ASN A C 1
ATOM 1779 O O . ASN A 1 227 ? -3.967 -18.736 32.235 1.00 90.88 227 ASN A O 1
ATOM 1783 N N . VAL A 1 228 ? -2.582 -19.910 33.577 1.00 92.00 228 VAL A N 1
ATOM 1784 C CA . VAL A 1 228 ? -1.329 -19.604 32.885 1.00 92.00 228 VAL A CA 1
ATOM 1785 C C . VAL A 1 228 ? -0.821 -20.876 32.217 1.00 92.00 228 VAL A C 1
ATOM 1787 O O . VAL A 1 228 ? -0.686 -21.909 32.872 1.00 92.00 228 VAL A O 1
ATOM 1790 N N . PHE A 1 229 ? -0.546 -20.811 30.917 1.00 92.44 229 PHE A N 1
ATOM 1791 C CA . PHE A 1 229 ? -0.187 -21.975 30.108 1.00 92.44 229 PHE A CA 1
ATOM 1792 C C . PHE A 1 229 ? 0.998 -21.678 29.197 1.00 92.44 229 PHE A C 1
ATOM 1794 O O . PHE A 1 229 ? 1.204 -20.540 28.781 1.00 92.44 229 PHE A O 1
ATOM 1801 N N . ILE A 1 230 ? 1.749 -22.721 28.855 1.00 93.25 230 ILE A N 1
ATOM 1802 C CA . ILE A 1 230 ? 2.774 -22.671 27.813 1.00 93.25 230 ILE A CA 1
ATOM 1803 C C . ILE A 1 230 ? 2.126 -23.125 26.498 1.00 93.25 230 ILE A C 1
ATOM 1805 O O . ILE A 1 230 ? 1.536 -24.203 26.439 1.00 93.25 230 ILE A O 1
ATOM 1809 N N . GLU A 1 231 ? 2.217 -22.304 25.455 1.00 90.88 231 GLU A N 1
ATOM 1810 C CA . GLU A 1 231 ? 1.679 -22.557 24.112 1.00 90.88 231 GLU A CA 1
ATOM 1811 C C . GLU A 1 231 ? 2.766 -22.386 23.039 1.00 90.88 231 GLU A C 1
ATOM 1813 O O . GLU A 1 231 ? 3.811 -21.782 23.282 1.00 90.88 231 GLU A O 1
ATOM 1818 N N . ASP A 1 232 ? 2.503 -22.904 21.833 1.00 84.38 232 ASP A N 1
ATOM 1819 C CA . ASP A 1 232 ? 3.392 -22.800 20.666 1.00 84.38 232 ASP A CA 1
ATOM 1820 C C . ASP A 1 232 ? 4.847 -23.228 20.960 1.00 84.38 232 ASP A C 1
ATOM 1822 O O . ASP A 1 232 ? 5.799 -22.595 20.505 1.00 84.38 232 ASP A O 1
ATOM 1826 N N . ASP A 1 233 ? 5.012 -24.309 21.734 1.00 86.56 233 ASP A N 1
ATOM 1827 C CA . ASP A 1 233 ? 6.313 -24.833 22.168 1.00 86.56 233 ASP A CA 1
ATOM 1828 C C . ASP A 1 233 ? 7.097 -25.418 20.979 1.00 86.56 233 ASP A C 1
ATOM 1830 O O . ASP A 1 233 ? 6.726 -26.440 20.395 1.00 86.56 233 ASP A O 1
ATOM 1834 N N . GLN A 1 234 ? 8.179 -24.736 20.603 1.00 85.00 234 GLN A N 1
ATOM 1835 C CA . GLN A 1 234 ? 9.164 -25.145 19.600 1.00 85.00 234 GLN A CA 1
ATOM 1836 C C . GLN A 1 234 ? 10.542 -25.349 20.257 1.00 85.00 234 GLN A C 1
ATOM 1838 O O . GLN A 1 234 ? 11.581 -24.960 19.713 1.00 85.00 234 GLN A O 1
ATOM 1843 N N . GLY A 1 235 ? 10.568 -25.928 21.461 1.00 85.06 235 GLY A N 1
ATOM 1844 C CA . GLY A 1 235 ? 11.783 -26.227 22.215 1.00 85.06 235 GLY A CA 1
ATOM 1845 C C . GLY A 1 235 ? 12.315 -25.001 22.950 1.00 85.06 235 GLY A C 1
ATOM 1846 O O . GLY A 1 235 ? 11.913 -24.714 24.072 1.00 85.06 235 GLY A O 1
ATOM 1847 N N . THR A 1 236 ? 13.249 -24.271 22.337 1.00 83.25 236 THR A N 1
ATOM 1848 C CA . THR A 1 236 ? 13.850 -23.071 22.955 1.00 83.25 236 THR A CA 1
ATOM 1849 C C . THR A 1 236 ? 12.992 -21.815 22.806 1.00 83.25 236 THR A C 1
ATOM 1851 O O . THR A 1 236 ? 13.248 -20.818 23.482 1.00 83.25 236 THR A O 1
ATOM 1854 N N . HIS A 1 237 ? 11.978 -21.863 21.939 1.00 90.38 237 HIS A N 1
ATOM 1855 C CA . HIS A 1 237 ? 11.056 -20.764 21.675 1.00 90.38 237 HIS A CA 1
ATOM 1856 C C . HIS A 1 237 ? 9.641 -21.224 22.003 1.00 90.38 237 HIS A C 1
ATOM 1858 O O . HIS A 1 237 ? 9.145 -22.173 21.399 1.00 90.38 237 HIS A O 1
ATOM 1864 N N . PHE A 1 238 ? 8.995 -20.555 22.946 1.00 93.00 238 PHE A N 1
ATOM 1865 C CA . PHE A 1 238 ? 7.639 -20.875 23.377 1.00 93.00 238 PHE A CA 1
ATOM 1866 C C . PHE A 1 238 ? 6.931 -19.608 23.859 1.00 93.00 238 PHE A C 1
ATOM 1868 O O . PHE A 1 238 ? 7.562 -18.594 24.182 1.00 93.00 238 PHE A O 1
ATOM 1875 N N . ARG A 1 239 ? 5.601 -19.654 23.906 1.00 92.31 239 ARG A N 1
ATOM 1876 C CA . ARG A 1 239 ? 4.776 -18.572 24.443 1.00 92.31 239 ARG A CA 1
ATOM 1877 C C . ARG A 1 239 ? 4.289 -18.933 25.827 1.00 92.31 239 ARG A C 1
ATOM 1879 O O . ARG A 1 239 ? 3.786 -20.032 26.031 1.00 92.31 239 ARG A O 1
ATOM 1886 N N . LEU A 1 240 ? 4.356 -17.981 26.749 1.00 93.94 240 LEU A N 1
ATOM 1887 C CA . LEU A 1 240 ? 3.554 -18.049 27.964 1.00 93.94 240 LEU A CA 1
ATOM 1888 C C . LEU A 1 240 ? 2.278 -17.242 27.742 1.00 93.94 240 LEU A C 1
ATOM 1890 O O . LEU A 1 240 ? 2.320 -16.144 27.178 1.00 93.94 240 LEU A O 1
ATOM 1894 N N . VAL A 1 241 ? 1.141 -17.803 28.137 1.00 94.62 241 VAL A N 1
ATOM 1895 C CA . VAL A 1 241 ? -0.179 -17.209 27.932 1.00 94.62 241 VAL A CA 1
ATOM 1896 C C . VAL A 1 241 ? -0.964 -17.167 29.232 1.00 94.62 241 VAL A C 1
ATOM 1898 O O . VAL A 1 241 ? -0.884 -18.087 30.040 1.00 94.62 241 VAL A O 1
ATOM 1901 N N . VAL A 1 242 ? -1.768 -16.122 29.401 1.00 92.69 242 VAL A N 1
ATOM 1902 C CA . VAL A 1 242 ? -2.762 -15.994 30.470 1.00 92.69 242 VAL A CA 1
ATOM 1903 C C . VAL A 1 242 ? -4.140 -16.033 29.822 1.00 92.69 242 VAL A C 1
ATOM 1905 O O . VAL A 1 242 ? -4.420 -15.271 28.890 1.00 92.69 242 VAL A O 1
ATOM 1908 N N . ARG A 1 243 ? -5.007 -16.931 30.284 1.00 91.50 243 ARG A N 1
ATOM 1909 C CA . ARG A 1 243 ? -6.375 -17.102 29.776 1.00 91.50 243 ARG A CA 1
ATOM 1910 C C . ARG A 1 243 ? -7.402 -16.867 30.877 1.00 91.50 243 ARG A C 1
ATOM 1912 O O . ARG A 1 243 ? -7.106 -17.006 32.054 1.00 91.50 243 ARG A O 1
ATOM 1919 N N . GLN A 1 244 ? -8.629 -16.541 30.506 1.00 86.12 244 GLN A N 1
ATOM 1920 C CA . GLN A 1 244 ? -9.767 -16.491 31.420 1.00 86.12 244 GLN A CA 1
ATOM 1921 C C . GLN A 1 244 ? -10.987 -17.020 30.672 1.00 86.12 244 GLN A C 1
ATOM 1923 O O . GLN A 1 244 ? -11.271 -16.568 29.565 1.00 86.12 244 GLN A O 1
ATOM 1928 N N . ASP A 1 245 ? -11.647 -18.040 31.224 1.00 84.56 245 ASP A N 1
ATOM 1929 C CA . ASP A 1 245 ? -12.838 -18.666 30.629 1.00 84.56 245 ASP A CA 1
ATOM 1930 C C . ASP A 1 245 ? -12.656 -19.068 29.148 1.00 84.56 245 ASP A C 1
ATOM 1932 O O . ASP A 1 245 ? -13.529 -18.882 28.304 1.00 84.56 245 ASP A O 1
ATOM 1936 N N . GLY A 1 246 ? -11.468 -19.581 28.805 1.00 80.94 246 GLY A N 1
ATOM 1937 C CA . GLY A 1 246 ? -11.094 -19.980 27.440 1.00 80.94 246 GLY A CA 1
ATOM 1938 C C . GLY A 1 246 ? -10.636 -18.832 26.528 1.00 80.94 246 GLY A C 1
ATOM 1939 O O . GLY A 1 246 ? -10.014 -19.083 25.492 1.00 80.94 246 GLY A O 1
ATOM 1940 N N . THR A 1 247 ? -10.841 -17.580 26.932 1.00 86.88 247 THR A N 1
ATOM 1941 C CA . THR A 1 247 ? -10.404 -16.390 26.192 1.00 86.88 247 THR A CA 1
ATOM 1942 C C . THR A 1 247 ? -8.948 -16.062 26.509 1.00 86.88 247 THR A C 1
ATOM 1944 O O . THR A 1 247 ? -8.526 -16.103 27.663 1.00 86.88 247 THR A O 1
ATOM 1947 N N . LEU A 1 248 ? -8.157 -15.744 25.483 1.00 91.00 248 LEU A N 1
ATOM 1948 C CA . LEU A 1 248 ? -6.778 -15.287 25.647 1.00 91.00 248 LEU A CA 1
ATOM 1949 C C . LEU A 1 248 ? -6.765 -13.841 26.157 1.00 91.00 248 LEU A C 1
ATOM 1951 O O . LEU A 1 248 ? -7.219 -12.949 25.446 1.00 91.00 248 LEU A O 1
ATOM 1955 N N . ILE A 1 249 ? -6.221 -13.622 27.356 1.00 91.12 249 ILE A N 1
ATOM 1956 C CA . ILE A 1 249 ? -6.049 -12.287 27.945 1.00 91.12 249 ILE A CA 1
ATOM 1957 C C . ILE A 1 249 ? -4.725 -11.685 27.488 1.00 91.12 249 ILE A C 1
ATOM 1959 O O . ILE A 1 249 ? -4.681 -10.559 26.997 1.00 91.12 249 ILE A O 1
ATOM 1963 N N . TRP A 1 250 ? -3.644 -12.452 27.617 1.00 92.12 250 TRP A N 1
ATOM 1964 C CA . TRP A 1 250 ? -2.309 -11.997 27.255 1.00 92.12 250 TRP A CA 1
ATOM 1965 C C . TRP A 1 250 ? -1.415 -13.150 26.811 1.00 92.12 250 TRP A C 1
ATOM 1967 O O . TRP A 1 250 ? -1.616 -14.295 27.215 1.00 92.12 250 TRP A O 1
ATOM 1977 N N . ARG A 1 251 ? -0.409 -12.842 25.990 1.00 92.69 251 ARG A N 1
ATOM 1978 C CA . ARG A 1 251 ? 0.677 -13.757 25.628 1.00 92.69 251 ARG A CA 1
ATOM 1979 C C . ARG A 1 251 ? 1.979 -12.995 25.437 1.00 92.69 251 ARG A C 1
ATOM 1981 O O . ARG A 1 251 ? 1.947 -11.863 24.965 1.00 92.69 251 ARG A O 1
ATOM 1988 N N . SER A 1 252 ? 3.101 -13.640 25.725 1.00 92.06 252 SER A N 1
ATOM 1989 C CA . SER A 1 252 ? 4.427 -13.142 25.352 1.00 92.06 252 SER A CA 1
ATOM 1990 C C . SER A 1 252 ? 5.339 -14.305 24.984 1.00 92.06 252 SER A C 1
ATOM 1992 O O . SER A 1 252 ? 5.226 -15.400 25.548 1.00 92.06 252 SER A O 1
ATOM 1994 N N . TRP A 1 253 ? 6.199 -14.082 23.994 1.00 93.19 253 TRP A N 1
ATOM 1995 C CA . TRP A 1 253 ? 7.254 -15.028 23.644 1.00 93.19 253 TRP A CA 1
ATOM 1996 C C . TRP A 1 253 ? 8.402 -14.932 24.645 1.00 93.19 253 TRP A C 1
ATOM 1998 O O . TRP A 1 253 ? 8.806 -13.842 25.033 1.00 93.19 253 TRP A O 1
ATOM 2008 N N . ASN A 1 254 ? 8.987 -16.071 25.008 1.00 92.06 254 ASN A N 1
ATOM 2009 C CA . ASN A 1 254 ? 10.041 -16.144 26.022 1.00 92.06 254 ASN A CA 1
ATOM 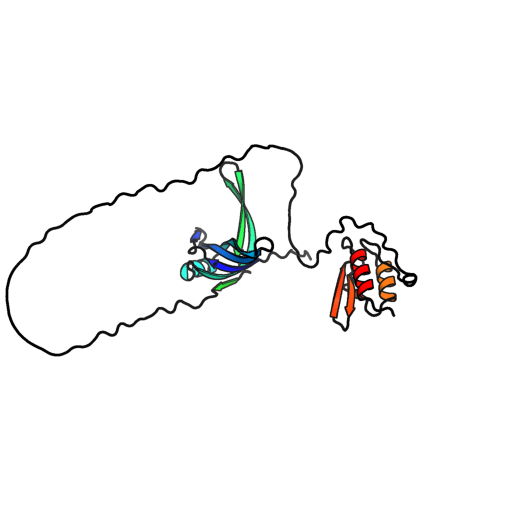2010 C C . ASN A 1 254 ? 11.320 -15.341 25.692 1.00 92.06 254 ASN A C 1
ATOM 2012 O O . ASN A 1 254 ? 12.078 -15.022 26.605 1.00 92.06 254 ASN A O 1
ATOM 2016 N N . PHE A 1 255 ? 11.558 -15.023 24.414 1.00 89.00 255 PHE A N 1
ATOM 2017 C CA . PHE A 1 255 ? 12.716 -14.262 23.925 1.00 89.00 255 PHE A CA 1
ATOM 2018 C C . PHE A 1 255 ? 12.441 -12.766 23.699 1.00 89.00 255 PHE A C 1
ATOM 2020 O O . PHE A 1 255 ? 13.355 -12.049 23.299 1.00 89.00 255 PHE A O 1
ATOM 2027 N N . GLU A 1 256 ? 11.203 -12.294 23.880 1.00 86.94 256 GLU A N 1
ATOM 2028 C CA . GLU A 1 256 ? 10.885 -10.871 23.713 1.00 86.94 256 GLU A CA 1
ATOM 2029 C C . GLU A 1 256 ? 11.592 -10.025 24.783 1.00 86.94 256 GLU A C 1
ATOM 2031 O O . GLU A 1 256 ? 11.700 -10.407 25.953 1.00 86.94 256 GLU A O 1
ATOM 2036 N N . ASP A 1 257 ? 12.047 -8.835 24.388 1.00 80.94 257 ASP A N 1
ATOM 2037 C CA . ASP A 1 257 ? 12.534 -7.854 25.350 1.00 80.94 257 ASP A CA 1
ATOM 2038 C C . ASP A 1 257 ? 11.399 -7.486 26.314 1.00 80.94 257 ASP A C 1
ATOM 2040 O O . ASP A 1 257 ? 10.266 -7.212 25.915 1.00 80.94 257 ASP A O 1
ATOM 2044 N N . CYS A 1 258 ? 11.709 -7.495 27.610 1.00 85.25 258 CYS A N 1
ATOM 2045 C CA . CYS A 1 258 ? 10.753 -7.282 28.697 1.00 85.25 258 CYS A CA 1
ATOM 2046 C C . CYS A 1 258 ? 9.626 -8.332 28.826 1.00 85.25 258 CYS A C 1
ATOM 2048 O O . CYS A 1 258 ? 8.632 -8.071 29.513 1.00 85.25 258 CYS A O 1
ATOM 2050 N N . ALA A 1 259 ? 9.753 -9.507 28.196 1.00 87.25 259 ALA A N 1
ATOM 2051 C CA . ALA A 1 259 ? 8.722 -10.547 28.213 1.00 87.25 259 ALA A CA 1
ATOM 2052 C C . ALA A 1 259 ? 8.263 -10.901 29.634 1.00 87.25 259 ALA A C 1
ATOM 2054 O O . ALA A 1 259 ? 7.063 -10.909 29.920 1.00 87.25 259 ALA A O 1
ATOM 2055 N N . GLY A 1 260 ? 9.205 -11.158 30.545 1.00 88.19 260 GLY A N 1
ATOM 2056 C CA . GLY A 1 260 ? 8.877 -11.540 31.912 1.00 88.19 260 GLY A CA 1
ATOM 2057 C C . GLY A 1 260 ? 8.303 -10.391 32.738 1.00 88.19 260 GLY A C 1
ATOM 2058 O O . GLY A 1 260 ? 7.367 -10.628 33.496 1.00 88.19 260 GLY A O 1
ATOM 2059 N N . TYR A 1 261 ? 8.731 -9.140 32.519 1.00 88.25 261 TYR A N 1
ATOM 2060 C CA . TYR A 1 261 ? 8.113 -7.969 33.157 1.00 88.25 261 TYR A CA 1
ATOM 2061 C C . TYR A 1 261 ? 6.619 -7.861 32.817 1.00 88.25 261 TYR A C 1
ATOM 2063 O O . TYR A 1 261 ? 5.769 -7.768 33.709 1.00 88.25 261 TYR A O 1
ATOM 2071 N N . TRP A 1 262 ? 6.281 -7.900 31.524 1.00 85.81 262 TRP A N 1
ATOM 2072 C CA . TRP A 1 262 ? 4.886 -7.809 31.085 1.00 85.81 262 TRP A CA 1
ATOM 2073 C C . TRP A 1 262 ? 4.083 -9.003 31.561 1.00 85.81 262 TRP A C 1
ATOM 2075 O O . TRP A 1 262 ? 2.979 -8.842 32.075 1.00 85.81 262 TRP A O 1
ATOM 2085 N N . MET A 1 263 ? 4.653 -10.195 31.444 1.00 90.62 263 MET A N 1
ATOM 2086 C CA . MET A 1 263 ? 4.001 -11.416 31.879 1.00 90.62 263 MET A CA 1
ATOM 2087 C C . MET A 1 263 ? 3.705 -11.407 33.384 1.00 90.62 263 MET A C 1
ATOM 2089 O O . MET A 1 263 ? 2.558 -11.631 33.762 1.00 90.62 263 MET A O 1
ATOM 2093 N N . ASN A 1 264 ? 4.668 -11.041 34.236 1.00 89.44 264 ASN A N 1
ATOM 2094 C CA . ASN A 1 264 ? 4.459 -10.902 35.681 1.00 89.44 264 ASN A CA 1
ATOM 2095 C C . ASN A 1 264 ? 3.346 -9.900 35.999 1.00 89.44 264 ASN A C 1
ATOM 2097 O O . ASN A 1 264 ? 2.514 -10.157 36.864 1.00 89.44 264 ASN A O 1
ATOM 2101 N N . ARG A 1 265 ? 3.286 -8.771 35.283 1.00 86.88 265 ARG A N 1
ATOM 2102 C CA . ARG A 1 265 ? 2.216 -7.781 35.460 1.00 86.88 265 ARG A CA 1
ATOM 2103 C C . ARG A 1 265 ? 0.835 -8.378 35.182 1.00 86.88 265 ARG A C 1
ATOM 2105 O O . ARG A 1 265 ? -0.052 -8.266 36.021 1.00 86.88 265 ARG A O 1
ATOM 2112 N N . TYR A 1 266 ? 0.657 -9.037 34.038 1.00 87.69 266 TYR A N 1
ATOM 2113 C CA . TYR A 1 266 ? -0.630 -9.649 33.690 1.00 87.69 266 TYR A CA 1
ATOM 2114 C C . TYR A 1 266 ? -0.981 -10.836 34.592 1.00 87.69 266 TYR A C 1
ATOM 2116 O O . TYR A 1 266 ? -2.154 -11.062 34.871 1.00 87.69 266 TYR A O 1
ATOM 2124 N N . ILE A 1 267 ? 0.009 -11.574 35.088 1.00 88.81 267 ILE A N 1
ATOM 2125 C CA . ILE A 1 267 ? -0.209 -12.637 36.074 1.00 88.81 267 ILE A CA 1
ATOM 2126 C C . ILE A 1 267 ? -0.644 -12.057 37.424 1.00 88.81 267 ILE A C 1
ATOM 2128 O O . ILE A 1 267 ? -1.529 -12.619 38.057 1.00 88.81 267 ILE A O 1
ATOM 2132 N N . ARG A 1 268 ? -0.090 -10.924 37.867 1.00 86.00 268 ARG A N 1
ATOM 2133 C CA . ARG A 1 268 ? -0.551 -10.256 39.096 1.00 86.00 268 ARG A CA 1
ATOM 2134 C C . ARG A 1 268 ? -1.990 -9.753 38.973 1.00 86.00 268 ARG A C 1
ATOM 2136 O O . ARG A 1 268 ? -2.758 -9.888 39.918 1.00 86.00 268 ARG A O 1
ATOM 2143 N N . ASP A 1 269 ? -2.350 -9.207 37.814 1.00 83.94 269 ASP A N 1
ATOM 2144 C CA . ASP A 1 269 ? -3.676 -8.621 37.593 1.00 83.94 269 ASP A CA 1
ATOM 2145 C C . ASP A 1 269 ? -4.760 -9.684 37.299 1.00 83.94 269 ASP A C 1
ATOM 2147 O O . ASP A 1 269 ? -5.914 -9.510 37.692 1.00 83.94 269 ASP A O 1
ATOM 2151 N N . PHE A 1 270 ? -4.410 -10.785 36.618 1.00 84.94 270 PHE A N 1
ATOM 2152 C CA . PHE A 1 270 ? -5.373 -11.768 36.084 1.00 84.94 270 PHE A CA 1
ATOM 2153 C C . PHE A 1 270 ? -5.058 -13.235 36.420 1.00 84.94 270 PHE A C 1
ATOM 2155 O O . PHE A 1 270 ? -5.810 -14.133 36.034 1.00 84.94 270 PHE A O 1
ATOM 2162 N N . GLY A 1 271 ? -3.947 -13.522 37.092 1.00 83.75 271 GLY A N 1
ATOM 2163 C CA . GLY A 1 271 ? -3.556 -14.876 37.472 1.00 83.75 271 GLY A CA 1
ATOM 2164 C C . GLY A 1 271 ? -4.451 -15.434 38.576 1.00 83.75 271 GLY A C 1
ATOM 2165 O O . GLY A 1 271 ? -4.676 -14.805 39.606 1.00 83.75 271 GLY A O 1
ATOM 2166 N N . ILE A 1 272 ? -4.939 -16.656 38.377 1.00 84.12 272 ILE A N 1
ATOM 2167 C CA . ILE A 1 272 ? -5.749 -17.395 39.346 1.00 84.12 272 ILE A CA 1
ATOM 2168 C C . ILE A 1 272 ? -4.866 -18.483 39.954 1.00 84.12 272 ILE A C 1
ATOM 2170 O O . ILE A 1 272 ? -4.556 -19.465 39.277 1.00 84.12 272 ILE A O 1
ATOM 2174 N N . LEU A 1 273 ? -4.439 -18.309 41.207 1.00 84.62 273 LEU A N 1
ATOM 2175 C CA . LEU A 1 273 ? -3.619 -19.295 41.922 1.00 84.62 273 LEU A CA 1
ATOM 2176 C C . LEU A 1 273 ? -4.349 -20.645 42.052 1.00 84.62 273 LEU A C 1
ATOM 2178 O O . LEU A 1 273 ? -5.582 -20.699 42.113 1.00 84.62 273 LEU A O 1
ATOM 2182 N N . LYS A 1 274 ? -3.585 -21.741 42.024 1.00 83.25 274 LYS A N 1
ATOM 2183 C CA . LYS A 1 274 ? -4.120 -23.107 42.122 1.00 83.25 274 LYS A CA 1
ATOM 2184 C C . LYS A 1 274 ? -4.694 -23.446 43.484 1.00 83.25 274 LYS A C 1
ATOM 2186 O O . LYS A 1 274 ? -4.091 -23.070 44.506 1.00 83.25 274 LYS A O 1
#

Foldseek 3Di:
DDPDDDFKDKDKFFFQFAWDWDADPVRKIKTKTWGKDKDWDQDPPPRDIDIDIDIAIEMEMHPVNVCSNVPPGGGWIKIKMFGWDWDWDDDPNDIDIDIHGYADPPMDMDTDDDDPPPPPPPDDDDDDDDDDDDDDDDDDDDDDDDDDDDDDDDDDDDDDDDDDDDDDDDDDDDPDDDDDDPPDDPPPPDDDPDPDDDDPPCVPQQAADQFAGFPVSQVVRCVFFPFWDWAPDPPRWIKIFGDDPNHTPDIDIRHGGRRRVVVRVCCVVRTHTD

Sequence (274 aa):
MSARGINKVILVGRLGKDPEVRYIPNGGAVANLQVATSESWRDKQTGEMREQTEWHRVVLFGKLAEVAGEYLRKGAQVYIEGQLRTRSWEDNGITRYVTEILVKTTGTMQMLGRAPQQNAQAQPKPHQNGQPQSADATKKGGAKTKGRGRKAAQPEPQPQQQPEPPYGFDDDAPFSILIWLIFLTAPPCVGHYRRTMMNKSDEMIQELPDGAFTREHAEAVAAQYRNVFIEDDQGTHFRLVVRQDGTLIWRSWNFEDCAGYWMNRYIRDFGILK

Radius of gyration: 34.42 Å; chains: 1; bounding box: 82×68×102 Å

Secondary structure (DSSP, 8-state):
---PPP--EEEEEEESS--EEEE-TTS-EEEEEEEEEEEEEE-TTT--EEEEEEEEEEEEETHHHHHHHHH--TT-EEEEEEEEEEEEEEETTEEEEEEEEEE-TT--EEE-S---------PPPPP----------------------PPPPPPPPPPPPPPPPP----------------S------------PPPPTT-TTPPPPPSS---HHHHHHHHHHBTTEEEES--SS--EEEEEETTEEEEEEETTSTTHHHHHHHHHHHH--B-

pLDDT: mean 72.52, std 24.19, range [27.97, 96.38]